Protein AF-A0A1E3GRS5-F1 (afdb_monomer_lite)

pLDDT: mean 89.33, std 9.9, range [29.06, 98.56]

Radius of gyration: 32.59 Å; chains: 1; bounding box: 56×90×82 Å

Structure (mmCIF, N/CA/C/O backbone):
data_AF-A0A1E3GRS5-F1
#
_entry.id   AF-A0A1E3GRS5-F1
#
loop_
_atom_site.group_PDB
_atom_site.id
_atom_site.type_symbol
_atom_site.label_atom_id
_atom_site.label_alt_id
_atom_site.label_comp_id
_atom_site.label_asym_id
_atom_site.label_entity_id
_atom_site.label_seq_id
_atom_site.pdbx_PDB_ins_code
_atom_site.Cartn_x
_atom_site.Cartn_y
_atom_site.Cartn_z
_atom_site.occupancy
_atom_site.B_iso_or_equiv
_atom_site.auth_seq_id
_atom_site.auth_comp_id
_atom_site.auth_asym_id
_atom_site.auth_atom_id
_atom_site.pdbx_PDB_model_num
ATOM 1 N N . MET A 1 1 ? 23.862 41.973 -35.850 1.00 55.25 1 MET A N 1
ATOM 2 C CA . MET A 1 1 ? 22.620 42.778 -35.900 1.00 55.25 1 MET A CA 1
ATOM 3 C C . MET A 1 1 ? 21.697 42.480 -34.718 1.00 55.25 1 MET A C 1
ATOM 5 O O . MET A 1 1 ? 21.235 43.434 -34.110 1.00 55.25 1 MET A O 1
ATOM 9 N N . GLU A 1 2 ? 21.495 41.216 -34.316 1.00 57.69 2 GLU A N 1
ATOM 10 C CA . GLU A 1 2 ? 20.660 40.866 -33.141 1.00 57.69 2 GLU A CA 1
ATOM 11 C C . GLU A 1 2 ? 21.128 41.503 -31.820 1.00 57.69 2 GLU A C 1
ATOM 13 O O . GLU A 1 2 ? 20.306 42.027 -31.073 1.00 57.69 2 GLU A O 1
ATOM 18 N N . LEU A 1 3 ? 22.444 41.566 -31.577 1.00 68.31 3 LEU A N 1
ATOM 19 C CA . LEU A 1 3 ? 23.020 42.138 -30.348 1.00 68.31 3 LEU A CA 1
ATOM 20 C C . LEU A 1 3 ? 22.717 43.640 -30.163 1.00 68.31 3 LEU A C 1
ATOM 22 O O . LEU A 1 3 ? 22.668 44.126 -29.038 1.00 68.31 3 LEU A O 1
ATOM 26 N N . VAL A 1 4 ? 22.499 44.371 -31.263 1.00 74.94 4 VAL A N 1
ATOM 27 C CA . VAL A 1 4 ? 22.163 45.803 -31.234 1.00 74.94 4 VAL A CA 1
ATOM 28 C C . VAL A 1 4 ? 20.652 46.008 -31.215 1.00 74.94 4 VAL A C 1
ATOM 30 O O . VAL A 1 4 ? 20.196 46.930 -30.566 1.00 74.94 4 VAL A O 1
ATOM 33 N N . ALA A 1 5 ? 19.851 45.156 -31.860 1.00 77.19 5 ALA A N 1
ATOM 34 C CA . ALA A 1 5 ? 18.395 45.320 -31.893 1.00 77.19 5 ALA A CA 1
ATOM 35 C C . ALA A 1 5 ? 17.715 44.977 -30.552 1.00 77.19 5 ALA A C 1
ATOM 37 O O . ALA A 1 5 ? 16.770 45.656 -30.145 1.00 77.19 5 ALA A O 1
ATOM 38 N N . LEU A 1 6 ? 18.214 43.956 -29.847 1.00 81.38 6 LEU A N 1
ATOM 39 C CA . LEU A 1 6 ? 17.643 43.457 -28.593 1.00 81.38 6 LEU A CA 1
ATOM 40 C C . LEU A 1 6 ? 17.475 44.534 -27.496 1.00 81.38 6 LEU A C 1
ATOM 42 O O . LEU A 1 6 ? 16.372 44.634 -26.949 1.00 81.38 6 LEU A O 1
ATOM 46 N N . PRO A 1 7 ? 18.478 45.382 -27.177 1.00 86.06 7 PRO A N 1
ATOM 47 C CA . PRO A 1 7 ? 18.310 46.415 -26.153 1.00 86.06 7 PRO A CA 1
ATOM 48 C C . PRO A 1 7 ? 17.273 47.486 -26.532 1.00 86.06 7 PRO A C 1
ATOM 50 O O . PRO A 1 7 ? 16.531 47.938 -25.663 1.00 86.06 7 PRO A O 1
ATOM 53 N N . PHE A 1 8 ? 17.151 47.855 -27.812 1.00 84.69 8 PHE A N 1
ATOM 54 C CA . PHE A 1 8 ? 16.175 48.863 -28.254 1.00 84.69 8 PHE A CA 1
ATOM 55 C C . PHE A 1 8 ? 14.740 48.337 -28.211 1.00 84.69 8 PHE A C 1
ATOM 57 O O . PHE A 1 8 ? 13.845 49.033 -27.737 1.00 84.69 8 PHE A O 1
ATOM 64 N N . VAL A 1 9 ? 14.516 47.093 -28.645 1.00 85.31 9 VAL A N 1
ATOM 65 C CA . VAL A 1 9 ? 13.196 46.449 -28.548 1.00 85.31 9 VAL A CA 1
ATOM 66 C C . VAL A 1 9 ? 12.786 46.282 -27.084 1.00 85.31 9 VAL A C 1
ATOM 68 O O . VAL A 1 9 ? 11.641 46.559 -26.729 1.00 85.31 9 VAL A O 1
ATOM 71 N N . THR A 1 10 ? 13.738 45.913 -26.222 1.00 86.50 10 THR A N 1
ATOM 72 C CA . THR A 1 10 ? 13.514 45.796 -24.774 1.00 86.50 10 THR A CA 1
ATOM 73 C C . THR A 1 10 ? 13.144 47.149 -24.160 1.00 86.50 10 THR A C 1
ATOM 75 O O . THR A 1 10 ? 12.181 47.232 -23.401 1.00 86.50 10 THR A O 1
ATOM 78 N N . ALA A 1 11 ? 13.837 48.231 -24.532 1.00 88.56 11 ALA A N 1
ATOM 79 C CA . ALA A 1 11 ? 13.521 49.581 -24.068 1.00 88.56 11 ALA A CA 1
ATOM 80 C C . ALA A 1 11 ? 12.118 50.042 -24.504 1.00 88.56 11 ALA A C 1
ATOM 82 O O . ALA A 1 11 ? 11.371 50.573 -23.685 1.00 88.56 11 ALA A O 1
ATOM 83 N N . ILE A 1 12 ? 11.728 49.802 -25.761 1.00 87.12 12 ILE A N 1
ATOM 84 C CA . ILE A 1 12 ? 10.390 50.136 -26.285 1.00 87.12 12 ILE A CA 1
ATOM 85 C C . ILE A 1 12 ? 9.295 49.360 -25.539 1.00 87.12 12 ILE A C 1
ATOM 87 O O . ILE A 1 12 ? 8.293 49.951 -25.133 1.00 87.12 12 ILE A O 1
ATOM 91 N N . ALA A 1 13 ? 9.506 48.063 -25.292 1.00 86.81 13 ALA A N 1
ATOM 92 C CA . ALA A 1 13 ? 8.560 47.231 -24.550 1.00 86.81 13 ALA A CA 1
ATOM 93 C C . ALA A 1 13 ? 8.395 47.699 -23.092 1.00 86.81 13 ALA A C 1
ATOM 95 O O . ALA A 1 13 ? 7.271 47.817 -22.601 1.00 86.81 13 ALA A O 1
ATOM 96 N N . LEU A 1 14 ? 9.501 48.028 -22.413 1.00 89.44 14 LEU A N 1
ATOM 97 C CA . LEU A 1 14 ? 9.478 48.550 -21.043 1.00 89.44 14 LEU A CA 1
ATOM 98 C C . LEU A 1 14 ? 8.816 49.932 -20.963 1.00 89.44 14 LEU A C 1
ATOM 100 O O . LEU A 1 14 ? 8.008 50.166 -20.066 1.00 89.44 14 LEU A O 1
ATOM 104 N N . MET A 1 15 ? 9.094 50.830 -21.914 1.00 86.50 15 MET A N 1
ATOM 105 C CA . MET A 1 15 ? 8.438 52.141 -21.990 1.00 86.50 15 MET A CA 1
ATOM 106 C C . MET A 1 15 ? 6.928 52.009 -22.218 1.00 86.50 15 MET A C 1
ATOM 108 O O . MET A 1 15 ? 6.155 52.710 -21.566 1.00 86.50 15 MET A O 1
ATOM 112 N N . GLY A 1 16 ? 6.494 51.081 -23.077 1.00 85.44 16 GLY A N 1
ATOM 113 C CA . GLY A 1 16 ? 5.074 50.774 -23.265 1.00 85.44 16 GLY A CA 1
ATOM 114 C C . GLY A 1 16 ? 4.411 50.232 -21.995 1.00 85.44 16 GLY A C 1
ATOM 115 O O . GLY A 1 16 ? 3.321 50.675 -21.631 1.00 85.44 16 GLY A O 1
ATOM 116 N N . MET A 1 17 ? 5.094 49.336 -21.276 1.00 86.75 17 MET A N 1
ATOM 117 C CA . MET A 1 17 ? 4.607 48.767 -20.016 1.00 86.75 17 MET A CA 1
ATOM 118 C C . MET A 1 17 ? 4.489 49.826 -18.908 1.00 86.75 17 MET A C 1
ATOM 120 O O . MET A 1 17 ? 3.458 49.897 -18.244 1.00 86.75 17 MET A O 1
ATOM 124 N N . ILE A 1 18 ? 5.491 50.692 -18.734 1.00 87.25 18 ILE A N 1
ATOM 125 C CA . ILE A 1 18 ? 5.462 51.772 -17.732 1.00 87.25 18 ILE A CA 1
ATOM 126 C C . ILE A 1 18 ? 4.377 52.803 -18.073 1.00 87.25 18 ILE A C 1
ATOM 128 O O . ILE A 1 18 ? 3.626 53.222 -17.192 1.00 87.25 18 ILE A O 1
ATOM 132 N N . ALA A 1 19 ? 4.238 53.172 -19.351 1.00 84.62 19 ALA A N 1
ATOM 133 C CA . ALA A 1 19 ? 3.202 54.099 -19.803 1.00 84.62 19 ALA A CA 1
ATOM 134 C C . ALA A 1 19 ? 1.777 53.562 -19.571 1.00 84.62 19 ALA A C 1
ATOM 136 O O . ALA A 1 19 ? 0.860 54.348 -19.355 1.00 84.62 19 ALA A O 1
ATOM 137 N N . SER A 1 20 ? 1.583 52.239 -19.561 1.00 80.44 20 SER A N 1
ATOM 138 C CA . SER A 1 20 ? 0.269 51.625 -19.318 1.00 80.44 20 SER A CA 1
ATOM 139 C C . SER A 1 20 ? -0.221 51.719 -17.864 1.00 80.44 20 SER A C 1
ATOM 141 O O . SER A 1 20 ? -1.406 51.520 -17.607 1.00 80.44 20 SER A O 1
ATOM 143 N N . GLN A 1 21 ? 0.655 52.062 -16.909 1.00 86.31 21 GLN A N 1
ATOM 144 C CA . GLN A 1 21 ? 0.306 52.135 -15.482 1.00 86.31 21 GLN A CA 1
ATOM 145 C C . GLN A 1 21 ? -0.429 53.425 -15.088 1.00 86.31 21 GLN A C 1
ATOM 147 O O . GLN A 1 21 ? -1.036 53.475 -14.019 1.00 86.31 21 GLN A O 1
ATOM 152 N N . LYS A 1 22 ? -0.377 54.476 -15.918 1.00 84.31 22 LYS A N 1
ATOM 153 C CA . LYS A 1 22 ? -1.045 55.759 -15.655 1.00 84.31 22 LYS A CA 1
ATOM 154 C C . LYS A 1 22 ? -1.990 56.121 -16.805 1.00 84.31 22 LYS A C 1
ATOM 156 O O . LYS A 1 22 ? -1.538 56.165 -17.950 1.00 84.31 22 LYS A O 1
ATOM 161 N N . PRO A 1 23 ? -3.264 56.467 -16.534 1.00 77.12 23 PRO A N 1
ATOM 162 C CA . PRO A 1 23 ? -4.238 56.780 -17.586 1.00 77.12 23 PRO A CA 1
ATOM 163 C C . PRO A 1 23 ? -3.844 58.006 -18.429 1.00 77.12 23 PRO A C 1
ATOM 165 O O . PRO A 1 23 ? -4.192 58.090 -19.603 1.00 77.12 23 PRO A O 1
ATOM 168 N N . GLU A 1 24 ? -3.040 58.913 -17.869 1.00 84.19 24 GLU A N 1
ATOM 169 C CA . GLU A 1 24 ? -2.487 60.095 -18.547 1.00 84.19 24 GLU A CA 1
ATOM 170 C C . GLU A 1 24 ? -1.545 59.755 -19.720 1.00 84.19 24 GLU A C 1
ATOM 172 O O . GLU A 1 24 ? -1.353 60.572 -20.620 1.00 84.19 24 GLU A O 1
ATOM 177 N N . HIS A 1 25 ? -0.965 58.548 -19.750 1.00 85.12 25 HIS A N 1
ATOM 178 C CA . HIS A 1 25 ? -0.003 58.113 -20.773 1.00 85.12 25 HIS A CA 1
ATOM 179 C C . HIS A 1 25 ? -0.548 57.011 -21.698 1.00 85.12 25 HIS A C 1
ATOM 181 O O . HIS A 1 25 ? 0.211 56.395 -22.451 1.00 85.12 25 HIS A O 1
ATOM 187 N N . ALA A 1 26 ? -1.870 56.803 -21.714 1.00 79.25 26 ALA A N 1
ATOM 188 C CA . ALA A 1 26 ? -2.529 55.757 -22.504 1.00 79.25 26 ALA A CA 1
ATOM 189 C C . ALA A 1 26 ? -2.193 55.804 -24.012 1.00 79.25 26 ALA A C 1
ATOM 191 O O . ALA A 1 26 ? -2.023 54.766 -24.657 1.00 79.25 26 ALA A O 1
ATOM 192 N N . HIS A 1 27 ? -2.025 57.005 -24.575 1.00 83.88 27 HIS A N 1
ATOM 193 C CA . HIS A 1 27 ? -1.640 57.188 -25.979 1.00 83.88 27 HIS A CA 1
ATOM 194 C C . HIS A 1 27 ? -0.221 56.673 -26.268 1.00 83.88 27 HIS A C 1
ATOM 196 O O . HIS A 1 27 ? 0.013 56.055 -27.306 1.00 83.88 27 HIS A O 1
ATOM 202 N N . VAL A 1 28 ? 0.718 56.870 -25.335 1.00 84.56 28 VAL A N 1
ATOM 203 C CA . VAL A 1 28 ? 2.103 56.388 -25.460 1.00 84.56 28 VAL A CA 1
ATOM 204 C C . VAL A 1 28 ? 2.148 54.868 -25.335 1.00 84.56 28 VAL A C 1
ATOM 206 O O . VAL A 1 28 ? 2.823 54.216 -26.128 1.00 84.56 28 VAL A O 1
ATOM 209 N N . ALA A 1 29 ? 1.381 54.290 -24.407 1.00 84.38 29 ALA A N 1
ATOM 210 C CA . ALA A 1 29 ? 1.270 52.838 -24.262 1.00 84.38 29 ALA A CA 1
ATOM 211 C C . ALA A 1 29 ? 0.741 52.175 -25.546 1.00 84.38 29 ALA A C 1
ATOM 213 O O . ALA A 1 29 ? 1.306 51.188 -26.016 1.00 84.38 29 ALA A O 1
ATOM 214 N N . THR A 1 30 ? -0.288 52.766 -26.159 1.00 85.75 30 THR A N 1
ATOM 215 C CA . THR A 1 30 ? -0.867 52.277 -27.421 1.00 85.75 30 THR A CA 1
ATOM 216 C C . THR A 1 30 ? 0.129 52.385 -28.579 1.00 85.75 30 THR A C 1
ATOM 218 O O . THR A 1 30 ? 0.287 51.436 -29.347 1.00 85.75 30 THR A O 1
ATOM 221 N N . LEU A 1 31 ? 0.852 53.507 -28.683 1.00 89.94 31 LEU A N 1
ATOM 222 C CA . LEU A 1 31 ? 1.877 53.710 -29.710 1.00 89.94 31 LEU A CA 1
ATOM 223 C C . LEU A 1 31 ? 3.031 52.709 -29.570 1.00 89.94 31 LEU A C 1
ATOM 225 O O . LEU A 1 31 ? 3.411 52.071 -30.550 1.00 89.94 31 LEU A O 1
ATOM 229 N N . MET A 1 32 ? 3.575 52.548 -28.360 1.00 87.94 32 MET A N 1
ATOM 230 C CA . MET A 1 32 ? 4.670 51.609 -28.101 1.00 87.94 32 MET A CA 1
ATOM 231 C C . MET A 1 32 ? 4.229 50.163 -28.341 1.00 87.94 32 MET A C 1
ATOM 233 O O . MET A 1 32 ? 4.963 49.409 -28.972 1.00 87.94 32 MET A O 1
ATOM 237 N N . GLY A 1 33 ? 3.008 49.795 -27.936 1.00 86.19 33 GLY A N 1
ATOM 238 C CA . GLY A 1 33 ? 2.423 48.488 -28.241 1.00 86.19 33 GLY A CA 1
ATOM 239 C C . GLY A 1 33 ? 2.290 48.239 -29.746 1.00 86.19 33 GLY A C 1
ATOM 240 O O . GLY A 1 33 ? 2.661 47.168 -30.225 1.00 86.19 33 GLY A O 1
ATOM 241 N N . GLY A 1 34 ? 1.847 49.243 -30.509 1.00 89.06 34 GLY A N 1
ATOM 242 C CA . GLY A 1 34 ? 1.782 49.179 -31.971 1.00 89.06 34 GLY A CA 1
ATOM 243 C C . GLY A 1 34 ? 3.156 49.010 -32.625 1.00 89.06 34 GLY A C 1
ATOM 244 O O . GLY A 1 34 ? 3.311 48.185 -33.524 1.00 89.06 34 GLY A O 1
ATOM 245 N N . ILE A 1 35 ? 4.174 49.730 -32.141 1.00 89.50 35 ILE A N 1
ATOM 246 C CA . ILE A 1 35 ? 5.557 49.603 -32.625 1.00 89.50 35 ILE A CA 1
ATOM 247 C C . ILE A 1 35 ? 6.123 48.219 -32.292 1.00 89.50 35 ILE A C 1
ATOM 249 O O . ILE A 1 35 ? 6.684 47.567 -33.170 1.00 89.50 35 ILE A O 1
ATOM 253 N N . SER A 1 36 ? 5.946 47.725 -31.064 1.00 86.44 36 SER A N 1
ATOM 254 C CA . SER A 1 36 ? 6.376 46.376 -30.675 1.00 86.44 36 SER A CA 1
ATOM 255 C C . SER A 1 36 ? 5.688 45.294 -31.510 1.00 86.44 36 SER A C 1
ATOM 257 O O . SER A 1 36 ? 6.353 44.361 -31.957 1.00 86.44 36 SER A O 1
ATOM 259 N N . ALA A 1 37 ? 4.387 45.437 -31.779 1.00 88.88 37 ALA A N 1
ATOM 260 C CA . ALA A 1 37 ? 3.646 44.525 -32.644 1.00 88.88 37 ALA A CA 1
ATOM 261 C C . ALA A 1 37 ? 4.162 44.563 -34.091 1.00 88.88 37 ALA A C 1
ATOM 263 O O . ALA A 1 37 ? 4.372 43.511 -34.690 1.00 88.88 37 ALA A O 1
ATOM 264 N N . LEU A 1 38 ? 4.436 45.752 -34.639 1.00 92.44 38 LEU A N 1
ATOM 265 C CA . LEU A 1 38 ? 5.006 45.916 -35.979 1.00 92.44 38 LEU A CA 1
ATOM 266 C C . LEU A 1 38 ? 6.407 45.299 -36.085 1.00 92.44 38 LEU A C 1
ATOM 268 O O . LEU A 1 38 ? 6.724 44.632 -37.070 1.00 92.44 38 LEU A O 1
ATOM 272 N N . ILE A 1 39 ? 7.240 45.475 -35.058 1.00 89.25 39 ILE A N 1
ATOM 273 C CA . ILE A 1 39 ? 8.561 44.845 -34.986 1.00 89.25 39 ILE A CA 1
ATOM 274 C C . ILE A 1 39 ? 8.403 43.320 -34.936 1.00 89.25 39 ILE A C 1
ATOM 276 O O . ILE A 1 39 ? 9.012 42.626 -35.744 1.00 89.25 39 ILE A O 1
ATOM 280 N N . GLY A 1 40 ? 7.538 42.787 -34.070 1.00 86.25 40 GLY A N 1
ATOM 281 C CA . GLY A 1 40 ? 7.281 41.346 -33.987 1.00 86.25 40 GLY A CA 1
ATOM 282 C C . GLY A 1 40 ? 6.781 40.752 -35.308 1.00 86.25 40 GLY A C 1
ATOM 283 O O . GLY A 1 40 ? 7.321 39.756 -35.788 1.00 86.25 40 GLY A O 1
ATOM 284 N N . LEU A 1 41 ? 5.804 41.403 -35.945 1.00 92.31 41 LEU A N 1
ATOM 285 C CA . LEU A 1 41 ? 5.263 40.984 -37.239 1.00 92.31 41 LEU A CA 1
ATOM 286 C C . LEU A 1 41 ? 6.296 41.078 -38.361 1.00 92.31 41 LEU A C 1
ATOM 288 O O . LEU A 1 41 ? 6.331 40.198 -39.218 1.00 92.31 41 LEU A O 1
ATOM 292 N N . SER A 1 42 ? 7.158 42.098 -38.356 1.00 89.50 42 SER A N 1
ATOM 293 C CA . SER A 1 42 ? 8.215 42.216 -39.364 1.00 89.50 42 SER A CA 1
ATOM 294 C C . SER A 1 42 ? 9.273 41.120 -39.209 1.00 89.50 42 SER A C 1
ATOM 296 O O . SER A 1 42 ? 9.678 40.546 -40.217 1.00 89.50 42 SER A O 1
ATOM 298 N N . TYR A 1 43 ? 9.641 40.734 -37.981 1.00 88.31 43 TYR A N 1
ATOM 299 C CA . TYR A 1 43 ? 10.511 39.576 -37.740 1.00 88.31 43 TYR A CA 1
ATOM 300 C C . TYR A 1 43 ? 9.876 38.257 -38.189 1.00 88.31 43 TYR A C 1
ATOM 302 O O . TYR A 1 43 ? 10.533 37.474 -38.876 1.00 88.31 43 TYR A O 1
ATOM 310 N N . ILE A 1 44 ? 8.605 38.012 -37.849 1.00 88.50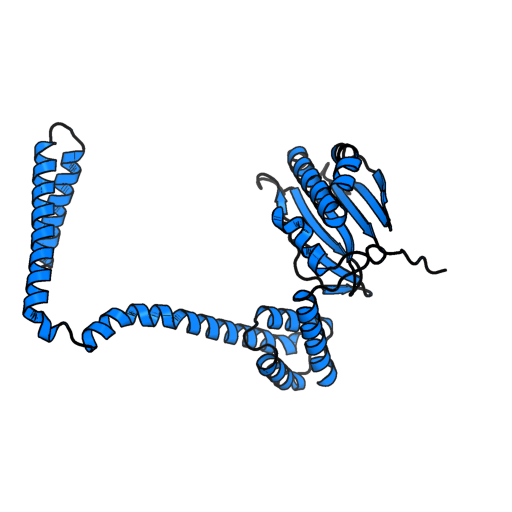 44 ILE A N 1
ATOM 311 C CA . ILE A 1 44 ? 7.888 36.799 -38.276 1.00 88.50 44 ILE A CA 1
ATOM 312 C C . ILE A 1 44 ? 7.779 36.760 -39.804 1.00 88.50 44 ILE A C 1
ATOM 314 O O . ILE A 1 44 ? 8.123 35.754 -40.419 1.00 88.50 44 ILE A O 1
ATOM 318 N N . GLY A 1 45 ? 7.359 37.864 -40.425 1.00 90.44 45 GLY A N 1
ATOM 319 C CA . GLY A 1 45 ? 7.232 37.977 -41.876 1.00 90.44 45 GLY A CA 1
ATOM 320 C C . GLY A 1 45 ? 8.566 37.783 -42.595 1.00 90.44 45 GLY A C 1
ATOM 321 O O . GLY A 1 45 ? 8.635 37.023 -43.557 1.00 90.44 45 GLY A O 1
ATOM 322 N N . PHE A 1 46 ? 9.642 38.396 -42.096 1.00 89.00 46 PHE A N 1
ATOM 323 C CA . PHE A 1 46 ? 10.990 38.212 -42.632 1.00 89.00 46 PHE A CA 1
ATOM 324 C C . PHE A 1 46 ? 11.475 36.765 -42.485 1.00 89.00 46 PHE A C 1
ATOM 326 O O . PHE A 1 46 ? 12.030 36.205 -43.429 1.00 89.00 46 PHE A O 1
ATOM 333 N N . SER A 1 47 ? 11.232 36.140 -41.329 1.00 85.00 47 SER A N 1
ATOM 334 C CA . SER A 1 47 ? 11.575 34.738 -41.074 1.00 85.00 47 SER A CA 1
ATOM 335 C C . SER A 1 47 ? 10.844 33.792 -42.030 1.00 85.00 47 SER A C 1
ATOM 337 O O . SER A 1 47 ? 11.476 32.955 -42.675 1.00 85.00 47 SER A O 1
ATOM 339 N N . LEU A 1 48 ? 9.530 33.970 -42.207 1.00 87.38 48 LEU A N 1
ATOM 340 C CA . LEU A 1 48 ? 8.726 33.190 -43.152 1.00 87.38 48 LEU A CA 1
ATOM 341 C C . LEU A 1 48 ? 9.170 33.409 -44.600 1.00 87.38 48 LEU A C 1
ATOM 343 O O . LEU A 1 48 ? 9.320 32.447 -45.349 1.00 87.38 48 LEU A O 1
ATOM 347 N N . TRP A 1 49 ? 9.431 34.659 -44.989 1.00 88.94 49 TRP A N 1
ATOM 348 C CA . TRP A 1 49 ? 9.906 34.994 -46.331 1.00 88.94 49 TRP A CA 1
ATOM 349 C C . TRP A 1 49 ? 11.255 34.341 -46.637 1.00 88.94 49 TRP A C 1
ATOM 351 O O . TRP A 1 49 ? 11.423 33.724 -47.689 1.00 88.94 49 TRP A O 1
ATOM 361 N N . LYS A 1 50 ? 12.196 34.406 -45.690 1.00 84.81 50 LYS A N 1
ATOM 362 C CA . LYS A 1 50 ? 13.502 33.752 -45.800 1.00 84.81 50 LYS A CA 1
ATOM 363 C C . LYS A 1 50 ? 13.370 32.225 -45.837 1.00 84.81 50 LYS A C 1
ATOM 365 O O . LYS A 1 50 ? 14.035 31.581 -46.641 1.00 84.81 50 LYS A O 1
ATOM 370 N N . THR A 1 51 ? 12.478 31.657 -45.024 1.00 82.12 51 THR A N 1
ATOM 371 C CA . THR A 1 51 ? 12.183 30.212 -45.002 1.00 82.12 51 THR A CA 1
ATOM 372 C C . THR A 1 51 ? 11.614 29.736 -46.339 1.00 82.12 51 THR A C 1
ATOM 374 O O . THR A 1 51 ? 12.008 28.689 -46.836 1.00 82.12 51 THR A O 1
ATOM 377 N N . TYR A 1 52 ? 10.733 30.523 -46.962 1.00 84.06 52 TYR A N 1
ATOM 378 C CA . TYR A 1 52 ? 10.181 30.223 -48.283 1.00 84.06 52 TYR A CA 1
ATOM 379 C C . TYR A 1 52 ? 11.241 30.295 -49.392 1.00 84.06 52 TYR A C 1
ATOM 381 O O . TYR A 1 52 ? 11.308 29.406 -50.238 1.00 84.06 52 TYR A O 1
ATOM 389 N N . GLN A 1 53 ? 12.105 31.317 -49.383 1.00 84.81 53 GLN A N 1
ATOM 390 C CA . GLN A 1 53 ? 13.178 31.439 -50.379 1.00 84.81 53 GLN A CA 1
ATOM 391 C C . GLN A 1 53 ? 14.195 30.303 -50.296 1.00 84.81 53 GLN A C 1
ATOM 393 O O . GLN A 1 53 ? 14.607 29.774 -51.324 1.00 84.81 53 GLN A O 1
ATOM 398 N N . LEU A 1 54 ? 14.573 29.906 -49.080 1.00 81.81 54 LEU A N 1
ATOM 399 C CA . LEU A 1 54 ? 15.507 28.811 -48.851 1.00 81.81 54 LEU A CA 1
ATOM 400 C C . LEU A 1 54 ? 14.782 27.472 -48.658 1.00 81.81 54 LEU A C 1
ATOM 402 O O . LEU A 1 54 ? 15.363 26.550 -48.099 1.00 81.81 54 LEU A O 1
ATOM 406 N N . TRP A 1 55 ? 13.526 27.318 -49.096 1.00 76.12 55 TRP A N 1
ATOM 407 C CA . TRP A 1 55 ? 12.746 26.098 -48.839 1.00 76.12 55 TRP A CA 1
ATOM 408 C C . TRP A 1 55 ? 13.446 24.833 -49.354 1.00 76.12 55 TRP A C 1
ATOM 410 O O . TRP A 1 55 ? 13.490 23.821 -48.664 1.00 76.12 55 TRP A O 1
ATOM 420 N N . SER A 1 56 ? 14.069 24.909 -50.533 1.00 72.19 56 SER A N 1
ATOM 421 C CA . SER A 1 56 ? 14.830 23.790 -51.111 1.00 72.19 56 SER A CA 1
ATOM 422 C C . SER A 1 56 ? 16.106 23.429 -50.330 1.00 72.19 56 SER A C 1
ATOM 424 O O . SER A 1 56 ? 16.522 22.274 -50.353 1.00 72.19 56 SER A O 1
ATOM 426 N N . GLU A 1 57 ? 16.689 24.381 -49.595 1.00 74.44 57 GLU A N 1
ATOM 427 C CA . GLU A 1 57 ? 17.880 24.192 -48.750 1.00 74.44 57 GLU A CA 1
ATOM 428 C C . GLU A 1 57 ? 17.516 23.868 -47.288 1.00 74.44 57 GLU A C 1
ATOM 430 O O . GLU A 1 57 ? 18.285 23.234 -46.567 1.00 74.44 57 GLU A O 1
ATOM 435 N N . THR A 1 58 ? 16.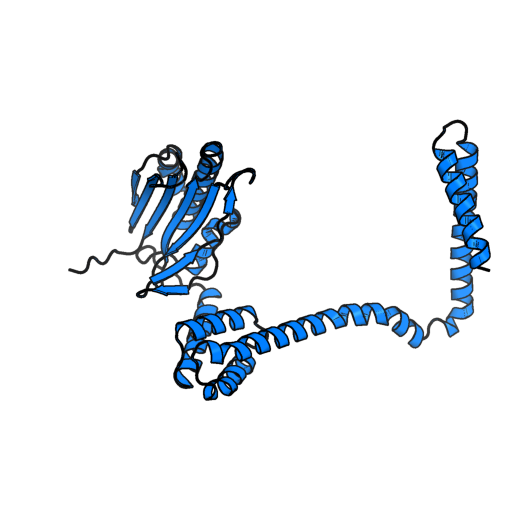328 24.281 -46.837 1.00 71.50 58 THR A N 1
ATOM 436 C CA . THR A 1 58 ? 15.848 24.122 -45.456 1.00 71.50 58 THR A CA 1
ATOM 437 C C . THR A 1 58 ? 14.993 22.873 -45.261 1.00 71.50 58 THR A C 1
ATOM 439 O O . THR A 1 58 ? 15.090 22.252 -44.204 1.00 71.50 58 THR A O 1
ATOM 442 N N . ALA A 1 59 ? 14.229 22.433 -46.265 1.00 76.25 59 ALA A N 1
ATOM 443 C CA . ALA A 1 59 ? 13.411 21.219 -46.219 1.00 76.25 59 ALA A CA 1
ATOM 444 C C . ALA A 1 59 ? 14.231 19.946 -46.513 1.00 76.25 59 ALA A C 1
ATOM 446 O O . ALA A 1 59 ? 13.853 19.109 -47.334 1.00 76.25 59 ALA A O 1
ATOM 447 N N . THR A 1 60 ? 15.379 19.799 -45.848 1.00 85.56 60 THR A N 1
ATOM 448 C CA . THR A 1 60 ? 16.211 18.593 -45.927 1.00 85.56 60 THR A CA 1
ATOM 449 C C . THR A 1 60 ? 15.866 17.621 -44.801 1.00 85.56 60 THR A C 1
ATOM 451 O O . THR A 1 60 ? 15.440 18.016 -43.713 1.00 85.56 60 THR A O 1
ATOM 454 N N . LEU A 1 61 ? 16.094 16.325 -45.035 1.00 83.62 61 LEU A N 1
ATOM 455 C CA . LEU A 1 61 ? 15.941 15.304 -43.992 1.00 83.62 61 LEU A CA 1
ATOM 456 C C . LEU A 1 61 ? 16.875 15.566 -42.798 1.00 83.62 61 LEU A C 1
ATOM 458 O O . LEU A 1 61 ? 16.502 15.286 -41.664 1.00 83.62 61 LEU A O 1
ATOM 462 N N . ALA A 1 62 ? 18.058 16.140 -43.044 1.00 86.19 62 ALA A N 1
ATOM 463 C CA . ALA A 1 62 ? 19.011 16.506 -42.000 1.00 86.19 62 ALA A CA 1
ATOM 464 C C . ALA A 1 62 ? 18.409 17.523 -41.019 1.00 86.19 62 ALA A C 1
ATOM 466 O O . ALA A 1 62 ? 18.362 17.249 -39.824 1.00 86.19 62 ALA A O 1
ATOM 467 N N . ASN A 1 63 ? 17.836 18.621 -41.521 1.00 85.56 63 ASN A N 1
ATOM 468 C CA . ASN A 1 63 ? 17.206 19.642 -40.677 1.00 85.56 63 ASN A CA 1
ATOM 469 C C . ASN A 1 63 ? 15.971 19.101 -39.936 1.00 85.56 63 ASN A C 1
ATOM 471 O O . ASN A 1 63 ? 15.715 19.466 -38.789 1.00 85.56 63 ASN A O 1
ATOM 475 N N . ALA A 1 64 ? 15.211 18.197 -40.566 1.00 86.75 64 ALA A N 1
ATOM 476 C CA . ALA A 1 64 ? 14.089 17.526 -39.914 1.00 86.75 64 ALA A CA 1
ATOM 477 C C . ALA A 1 64 ? 14.553 16.625 -38.754 1.00 86.75 64 ALA A C 1
ATOM 479 O O . ALA A 1 64 ? 13.935 16.628 -37.689 1.00 86.75 64 ALA A O 1
ATOM 480 N N . ILE A 1 65 ? 15.657 15.888 -38.934 1.00 89.88 65 ILE A N 1
ATOM 481 C CA . ILE A 1 65 ? 16.269 15.082 -37.871 1.00 89.88 65 ILE A CA 1
ATOM 482 C C . ILE A 1 65 ? 16.843 15.986 -36.780 1.00 89.88 65 ILE A C 1
ATOM 484 O O . ILE A 1 65 ? 16.626 15.688 -35.613 1.00 89.88 65 ILE A O 1
ATOM 488 N N . GLU A 1 66 ? 17.509 17.095 -37.105 1.00 90.69 66 GLU A N 1
ATOM 489 C CA . GLU A 1 66 ? 18.022 18.053 -36.113 1.00 90.69 66 GLU A CA 1
ATOM 490 C C . GLU A 1 66 ? 16.899 18.629 -35.242 1.00 90.69 66 GLU A C 1
ATOM 492 O O . GLU A 1 66 ? 17.020 18.650 -34.017 1.00 90.69 66 GLU A O 1
ATOM 497 N N . LEU A 1 67 ? 15.768 19.001 -35.850 1.00 90.38 67 LEU A N 1
ATOM 498 C CA . LEU A 1 67 ? 14.585 19.472 -35.126 1.00 90.38 67 LEU A CA 1
ATOM 499 C C . LEU A 1 67 ? 13.959 18.369 -34.258 1.00 90.38 67 LEU A C 1
ATOM 501 O O . LEU A 1 67 ? 13.525 18.625 -33.134 1.00 90.38 67 LEU A O 1
ATOM 505 N N . ALA A 1 68 ? 13.912 17.136 -34.768 1.00 92.56 68 ALA A N 1
ATOM 506 C CA . ALA A 1 68 ? 13.368 15.991 -34.045 1.00 92.56 68 ALA A CA 1
ATOM 507 C C . ALA A 1 68 ? 14.331 15.438 -32.984 1.00 92.56 68 ALA A C 1
ATOM 509 O O . ALA A 1 68 ? 13.880 14.771 -32.058 1.00 92.56 68 ALA A O 1
ATOM 510 N N . THR A 1 69 ? 15.635 15.709 -33.075 1.00 92.31 69 THR A N 1
ATOM 511 C CA . THR A 1 69 ? 16.669 15.115 -32.213 1.00 92.31 69 THR A CA 1
ATOM 512 C C . THR A 1 69 ? 16.396 15.360 -30.728 1.00 92.31 69 THR A C 1
ATOM 514 O O . THR A 1 69 ? 16.356 14.378 -29.989 1.00 92.31 69 THR A O 1
ATOM 517 N N . PRO A 1 70 ? 16.113 16.589 -30.248 1.00 93.38 70 PRO A N 1
ATOM 518 C CA . PRO A 1 70 ? 15.776 16.810 -28.841 1.00 93.38 70 PRO A CA 1
ATOM 519 C C . PRO A 1 70 ? 14.531 16.037 -28.386 1.00 93.38 70 PRO A C 1
ATOM 521 O O . PRO A 1 70 ? 14.485 15.545 -27.259 1.00 93.38 70 PRO A O 1
ATOM 524 N N . ILE A 1 71 ? 13.533 15.890 -29.263 1.00 94.19 71 ILE A N 1
ATOM 525 C CA . ILE A 1 71 ? 12.294 15.153 -28.980 1.00 94.19 71 ILE A CA 1
ATOM 526 C C . ILE A 1 71 ? 12.587 13.653 -28.898 1.00 94.19 71 ILE A C 1
ATOM 528 O O . ILE A 1 71 ? 12.207 13.005 -27.928 1.00 94.19 71 ILE A O 1
ATOM 532 N N . LEU A 1 72 ? 13.306 13.107 -29.880 1.00 93.25 72 LEU A N 1
ATOM 533 C CA . LEU A 1 72 ? 13.708 11.702 -29.927 1.00 93.25 72 LEU A CA 1
ATOM 534 C C . LEU A 1 72 ? 14.618 11.333 -28.756 1.00 93.25 72 LEU A C 1
ATOM 536 O O . LEU A 1 72 ? 14.441 10.270 -28.170 1.00 93.25 72 LEU A O 1
ATOM 540 N N . LEU A 1 73 ? 15.546 12.213 -28.377 1.00 92.81 73 LEU A N 1
ATOM 541 C CA . LEU A 1 73 ? 16.388 12.033 -27.197 1.00 92.81 73 LEU A CA 1
ATOM 542 C C . LEU A 1 73 ? 15.553 12.058 -25.919 1.00 92.81 73 LEU A C 1
ATOM 544 O O . LEU A 1 73 ? 15.733 11.190 -25.074 1.00 92.81 73 LEU A O 1
ATOM 548 N N . SER A 1 74 ? 14.605 12.989 -25.793 1.00 94.50 74 SER A N 1
ATOM 549 C CA . SER A 1 74 ? 13.713 13.056 -24.628 1.00 94.50 74 SER A CA 1
ATOM 550 C C . SER A 1 74 ? 12.840 11.802 -24.510 1.00 94.50 74 SER A C 1
ATOM 552 O O . SER A 1 74 ? 12.738 11.209 -23.437 1.00 94.50 74 SER A O 1
ATOM 554 N N . LEU A 1 75 ? 12.255 11.348 -25.621 1.00 94.94 75 LEU A N 1
ATOM 555 C CA . LEU A 1 75 ? 11.452 10.126 -25.670 1.00 94.94 75 LEU A CA 1
ATOM 556 C C . LEU A 1 75 ? 12.301 8.872 -25.437 1.00 94.94 75 LEU A C 1
ATOM 558 O O . LEU A 1 75 ? 11.866 7.977 -24.720 1.00 94.94 75 LEU A O 1
ATOM 562 N N . GLY A 1 76 ? 13.513 8.812 -25.993 1.00 94.75 76 GLY A N 1
ATOM 563 C CA . GLY A 1 76 ? 14.472 7.720 -25.805 1.00 94.75 76 GLY A CA 1
ATOM 564 C C . GLY A 1 76 ? 15.104 7.692 -24.412 1.00 94.75 76 GLY A C 1
ATOM 565 O O . GLY A 1 76 ? 15.547 6.639 -23.951 1.00 94.75 76 GLY A O 1
ATOM 566 N N . PHE A 1 77 ? 15.087 8.815 -23.695 1.00 95.25 77 PHE A N 1
ATOM 567 C CA . PHE A 1 77 ? 15.571 8.885 -22.323 1.00 95.25 77 PHE A CA 1
ATOM 568 C C . PHE A 1 77 ? 14.663 8.122 -21.352 1.00 95.25 77 PHE A C 1
ATOM 570 O O . PHE A 1 77 ? 15.157 7.511 -20.411 1.00 95.25 77 PHE A O 1
ATOM 577 N N . ILE A 1 78 ? 13.351 8.069 -21.599 1.00 93.31 78 ILE A N 1
ATOM 578 C CA . ILE A 1 78 ? 12.396 7.337 -20.750 1.00 93.31 78 ILE A CA 1
ATOM 579 C C . ILE A 1 78 ? 12.693 5.822 -20.690 1.00 93.31 78 ILE A C 1
ATOM 581 O O . ILE A 1 78 ? 12.872 5.306 -19.583 1.00 93.31 78 ILE A O 1
ATOM 585 N N . PRO A 1 79 ? 12.792 5.075 -21.813 1.00 93.06 79 PRO A N 1
ATOM 586 C CA . PRO A 1 79 ? 13.135 3.656 -21.763 1.00 93.06 79 PRO A CA 1
ATOM 587 C C . PRO A 1 79 ? 14.549 3.425 -21.217 1.00 93.06 79 PRO A C 1
ATOM 589 O O . PRO A 1 79 ? 14.768 2.437 -20.516 1.00 93.06 79 PRO A O 1
ATOM 592 N N . PHE A 1 80 ? 15.489 4.346 -21.460 1.00 94.50 80 PHE A N 1
ATOM 593 C CA . PHE A 1 80 ? 16.815 4.300 -20.843 1.00 94.50 80 PHE A CA 1
ATOM 594 C C . PHE A 1 80 ? 16.741 4.398 -19.311 1.00 94.50 80 PHE A C 1
ATOM 596 O O . PHE A 1 80 ? 17.306 3.552 -18.618 1.00 94.50 80 PHE A O 1
ATOM 603 N N . LEU A 1 81 ? 16.004 5.374 -18.769 1.00 94.19 81 LEU A N 1
ATOM 604 C CA . LEU A 1 81 ? 15.803 5.530 -17.327 1.00 94.19 81 LEU A CA 1
ATOM 605 C C . LEU A 1 81 ? 15.141 4.298 -16.709 1.00 94.19 81 LEU A C 1
ATOM 607 O O . LEU A 1 81 ? 15.515 3.873 -15.615 1.00 94.19 81 LEU A O 1
ATOM 611 N N . TYR A 1 82 ? 14.176 3.704 -17.409 1.00 92.88 82 TYR A N 1
ATOM 612 C CA . TYR A 1 82 ? 13.525 2.486 -16.948 1.00 92.88 82 TYR A CA 1
ATOM 613 C C . TYR A 1 82 ? 14.495 1.295 -16.908 1.00 92.88 82 TYR A C 1
ATOM 615 O O . TYR A 1 82 ? 14.572 0.595 -15.896 1.00 92.88 82 TYR A O 1
ATOM 623 N N . ALA A 1 83 ? 15.296 1.099 -17.961 1.00 92.31 83 ALA A N 1
ATOM 624 C CA . ALA A 1 83 ? 16.330 0.065 -17.996 1.00 92.31 83 ALA A CA 1
ATOM 625 C C . ALA A 1 83 ? 17.391 0.277 -16.902 1.00 92.31 83 ALA A C 1
ATOM 627 O O . ALA A 1 83 ? 17.796 -0.678 -16.237 1.00 92.31 83 ALA A O 1
ATOM 628 N N . TRP A 1 84 ? 17.790 1.529 -16.663 1.00 93.62 84 TRP A N 1
ATOM 629 C CA . TRP A 1 84 ? 18.693 1.894 -15.574 1.00 93.62 84 TRP A CA 1
ATOM 630 C C . TRP A 1 84 ? 18.101 1.555 -14.202 1.00 93.62 84 TRP A C 1
ATOM 632 O O . TRP A 1 84 ? 18.761 0.914 -13.385 1.00 93.62 84 TRP A O 1
ATOM 642 N N . ARG A 1 85 ? 16.834 1.909 -13.957 1.00 93.88 85 ARG A N 1
ATOM 643 C CA . ARG A 1 85 ? 16.124 1.553 -12.719 1.00 93.88 85 ARG A CA 1
ATOM 644 C C . ARG A 1 85 ? 16.097 0.038 -12.511 1.00 93.88 85 ARG A C 1
ATOM 646 O O . ARG A 1 85 ? 16.363 -0.420 -11.401 1.00 93.88 85 ARG A O 1
ATOM 653 N N . ALA A 1 86 ? 15.808 -0.735 -13.558 1.00 92.75 86 ALA A N 1
ATOM 654 C CA . ALA A 1 86 ? 15.833 -2.192 -13.485 1.00 92.75 86 ALA A CA 1
ATOM 655 C C . ALA A 1 86 ? 17.238 -2.716 -13.152 1.00 92.75 86 ALA A C 1
ATOM 657 O O . ALA A 1 86 ? 17.391 -3.524 -12.240 1.00 92.75 86 ALA A O 1
ATOM 658 N N . TYR A 1 87 ? 18.275 -2.207 -13.819 1.00 93.38 87 TYR A N 1
ATOM 659 C CA . TYR A 1 87 ? 19.662 -2.560 -13.520 1.00 93.38 87 TYR A CA 1
ATOM 660 C C . TYR A 1 87 ? 20.023 -2.312 -12.046 1.00 93.38 87 TYR A C 1
ATOM 662 O O . TYR A 1 87 ? 20.550 -3.210 -11.384 1.00 93.38 87 TYR A O 1
ATOM 670 N N . VAL A 1 88 ? 19.689 -1.131 -11.514 1.00 92.94 88 VAL A N 1
ATOM 671 C CA . VAL A 1 88 ? 19.953 -0.767 -10.114 1.00 92.94 88 VAL A CA 1
ATOM 672 C C . VAL A 1 88 ? 19.207 -1.689 -9.149 1.00 92.94 88 VAL A C 1
ATOM 674 O O . VAL A 1 88 ? 19.825 -2.202 -8.221 1.00 92.94 88 VAL A O 1
ATOM 677 N N . ALA A 1 89 ? 17.919 -1.962 -9.385 1.00 91.62 89 ALA A N 1
ATOM 678 C CA . ALA A 1 89 ? 17.118 -2.837 -8.524 1.00 91.62 89 ALA A CA 1
ATOM 679 C C . ALA A 1 89 ? 17.684 -4.266 -8.450 1.00 91.62 89 ALA A C 1
ATOM 681 O O . ALA A 1 89 ? 17.796 -4.846 -7.370 1.00 91.62 89 ALA A O 1
ATOM 682 N N . TYR A 1 90 ? 18.110 -4.819 -9.590 1.00 93.00 90 TYR A N 1
ATOM 683 C CA . TYR A 1 90 ? 18.786 -6.116 -9.625 1.00 93.00 90 TYR A CA 1
ATOM 684 C C . TYR A 1 90 ? 20.130 -6.072 -8.889 1.00 93.00 90 TYR A C 1
ATOM 686 O O . TYR A 1 90 ? 20.444 -6.980 -8.120 1.00 93.00 90 TYR A O 1
ATOM 694 N N . SER A 1 91 ? 20.931 -5.028 -9.111 1.00 90.38 91 SER A N 1
ATOM 695 C CA . SER A 1 91 ? 22.229 -4.891 -8.451 1.00 90.38 91 SER A CA 1
ATOM 696 C C . SER A 1 91 ? 22.089 -4.803 -6.928 1.00 90.38 91 SER A C 1
ATOM 698 O O . SER A 1 91 ? 22.808 -5.506 -6.223 1.00 90.38 91 SER A O 1
ATOM 700 N N . ASP A 1 92 ? 21.155 -3.995 -6.423 1.00 88.62 92 ASP A N 1
ATOM 701 C CA . ASP A 1 92 ? 20.905 -3.826 -4.985 1.00 88.62 92 ASP A CA 1
ATOM 702 C C . ASP A 1 92 ? 20.443 -5.134 -4.321 1.00 88.62 92 ASP A C 1
ATOM 704 O O . ASP A 1 92 ? 21.010 -5.583 -3.318 1.00 88.62 92 ASP A O 1
ATOM 708 N N . MET A 1 93 ? 19.463 -5.815 -4.923 1.00 87.25 93 MET A N 1
ATOM 709 C CA . MET A 1 93 ? 18.957 -7.089 -4.410 1.00 87.25 93 MET A CA 1
ATOM 710 C C . MET A 1 93 ? 20.074 -8.135 -4.289 1.00 87.25 93 MET A C 1
ATOM 712 O O . MET A 1 93 ? 20.268 -8.724 -3.226 1.00 87.25 93 MET A O 1
ATOM 716 N N . PHE A 1 94 ? 20.831 -8.382 -5.362 1.00 87.75 94 PHE A N 1
ATOM 717 C CA . PHE A 1 94 ? 21.829 -9.458 -5.365 1.00 87.75 94 PHE A CA 1
ATOM 718 C C . PHE A 1 94 ? 23.129 -9.095 -4.638 1.00 87.75 94 PHE A C 1
ATOM 720 O O . PHE A 1 94 ? 23.839 -10.003 -4.206 1.00 87.75 94 PHE A O 1
ATOM 727 N N . ALA A 1 95 ? 23.418 -7.805 -4.437 1.00 85.12 95 ALA A N 1
ATOM 728 C CA . ALA A 1 95 ? 24.490 -7.367 -3.545 1.00 85.12 95 ALA A CA 1
ATOM 729 C C . ALA A 1 95 ? 24.144 -7.603 -2.065 1.00 85.12 95 ALA A C 1
ATOM 731 O O . ALA A 1 95 ? 25.032 -7.913 -1.271 1.00 85.12 95 ALA A O 1
ATOM 732 N N . THR A 1 96 ? 22.862 -7.499 -1.697 1.00 81.75 96 THR A N 1
ATOM 733 C CA . THR A 1 96 ? 22.409 -7.634 -0.302 1.00 81.75 96 THR A CA 1
ATOM 734 C C . THR A 1 96 ? 22.066 -9.066 0.109 1.00 81.75 96 THR A C 1
ATOM 736 O O . THR A 1 96 ? 22.203 -9.403 1.280 1.00 81.75 96 THR A O 1
ATOM 739 N N . ILE A 1 97 ? 21.716 -9.956 -0.825 1.00 76.88 97 ILE A N 1
ATOM 740 C CA . ILE A 1 97 ? 21.378 -11.365 -0.529 1.00 76.88 97 ILE A CA 1
ATOM 741 C C . ILE A 1 97 ? 22.418 -12.105 0.341 1.00 76.88 97 ILE A C 1
ATOM 743 O O . ILE A 1 97 ? 22.011 -12.731 1.321 1.00 76.88 97 ILE A O 1
ATOM 747 N N . PRO A 1 98 ? 23.739 -12.029 0.073 1.00 73.62 98 PRO A N 1
ATOM 748 C CA . PRO A 1 98 ? 24.742 -12.674 0.927 1.00 73.62 98 PRO A CA 1
ATOM 749 C C . PRO A 1 98 ? 24.791 -12.129 2.360 1.00 73.62 98 PRO A C 1
ATOM 751 O O . PRO A 1 98 ? 25.241 -12.827 3.264 1.00 73.62 98 PRO A O 1
ATOM 754 N N . ILE A 1 99 ? 24.353 -10.884 2.571 1.00 69.88 99 ILE A N 1
ATOM 755 C CA . ILE A 1 99 ? 24.313 -10.236 3.890 1.00 69.88 99 ILE A CA 1
ATOM 756 C C . ILE A 1 99 ? 23.201 -10.855 4.750 1.00 69.88 99 ILE A C 1
ATOM 758 O O . ILE A 1 99 ? 23.333 -10.933 5.966 1.00 69.88 99 ILE A O 1
ATOM 762 N N . PHE A 1 100 ? 22.140 -11.374 4.126 1.00 71.38 100 PHE A N 1
ATOM 763 C CA . PHE A 1 100 ? 20.995 -11.990 4.804 1.00 71.38 100 PHE A CA 1
ATOM 764 C C . PHE A 1 100 ? 21.187 -13.479 5.140 1.00 71.38 100 PHE A C 1
ATOM 766 O O . PHE A 1 100 ? 20.216 -14.167 5.438 1.00 71.38 100 PHE A O 1
ATOM 773 N N . GLY A 1 101 ? 22.424 -13.991 5.090 1.00 70.88 101 GLY A N 1
ATOM 774 C CA . GLY A 1 101 ? 22.748 -15.367 5.488 1.00 70.88 101 GLY A CA 1
ATOM 775 C C . GLY A 1 101 ? 22.560 -16.426 4.397 1.00 70.88 101 GLY A C 1
ATOM 776 O O . GLY A 1 101 ? 22.648 -17.617 4.681 1.00 70.88 101 GLY A O 1
ATOM 777 N N . ILE A 1 102 ? 22.332 -16.016 3.146 1.00 80.75 102 ILE A N 1
ATOM 778 C CA . ILE A 1 102 ? 22.196 -16.940 2.013 1.00 80.75 102 ILE A CA 1
ATOM 779 C C . ILE A 1 102 ? 23.563 -17.290 1.446 1.00 80.75 102 ILE A C 1
ATOM 781 O O . ILE A 1 102 ? 24.420 -16.424 1.253 1.00 80.75 102 ILE A O 1
ATOM 785 N N . ASP A 1 103 ? 23.745 -18.570 1.122 1.00 84.00 103 ASP A N 1
ATOM 786 C CA . ASP A 1 103 ? 24.967 -19.051 0.492 1.00 84.00 103 ASP A CA 1
ATOM 787 C C . ASP A 1 103 ? 25.220 -18.321 -0.841 1.00 84.00 103 ASP A C 1
ATOM 789 O O . ASP A 1 103 ? 24.389 -18.306 -1.758 1.00 84.00 103 ASP A O 1
ATOM 793 N N . LYS A 1 104 ? 26.419 -17.742 -0.967 1.00 85.50 104 LYS A N 1
ATOM 794 C CA . LYS A 1 104 ? 26.904 -17.064 -2.176 1.00 85.50 104 LYS A CA 1
ATOM 795 C C . LYS A 1 104 ? 26.821 -17.960 -3.414 1.00 85.50 104 LYS A C 1
ATOM 797 O O . LYS A 1 104 ? 26.647 -17.441 -4.516 1.00 85.50 104 LYS A O 1
ATOM 802 N N . SER A 1 105 ? 26.898 -19.283 -3.249 1.00 88.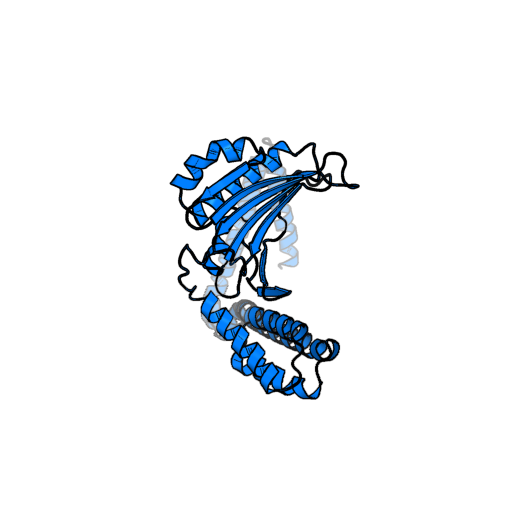62 105 SER A N 1
ATOM 803 C CA . SER A 1 105 ? 26.766 -20.256 -4.341 1.00 88.62 105 SER A CA 1
ATOM 804 C C . SER A 1 105 ? 25.382 -20.236 -5.016 1.00 88.62 105 SER A C 1
ATOM 806 O O . SER A 1 105 ? 25.257 -20.583 -6.195 1.00 88.62 105 SER A O 1
ATOM 808 N N . LEU A 1 106 ? 24.341 -19.783 -4.306 1.00 90.00 106 LEU A N 1
ATOM 809 C CA . LEU A 1 106 ? 22.965 -19.723 -4.804 1.00 90.00 106 LEU A CA 1
ATOM 810 C C . LEU A 1 106 ? 22.666 -18.433 -5.578 1.00 90.00 106 LEU A C 1
ATOM 812 O O . LEU A 1 106 ? 21.736 -18.414 -6.386 1.00 90.00 106 LEU A O 1
ATOM 816 N N . VAL A 1 107 ? 23.465 -17.376 -5.396 1.00 90.38 107 VAL A N 1
ATOM 817 C CA . VAL A 1 107 ? 23.234 -16.046 -5.992 1.00 90.38 107 VAL A CA 1
ATOM 818 C C . VAL A 1 107 ? 23.162 -16.070 -7.527 1.00 90.38 107 VAL A C 1
ATOM 820 O O . VAL A 1 107 ? 22.221 -15.486 -8.070 1.00 90.38 107 VAL A O 1
ATOM 823 N N . PRO A 1 108 ? 24.060 -16.756 -8.268 1.00 92.00 108 PRO A N 1
ATOM 824 C CA . PRO A 1 108 ? 23.961 -16.813 -9.729 1.00 92.00 108 PRO A CA 1
ATOM 825 C C . PRO A 1 108 ? 22.655 -17.459 -10.204 1.00 92.00 108 PRO A C 1
ATOM 827 O O . PRO A 1 108 ? 22.034 -16.992 -11.158 1.00 92.00 108 PRO A O 1
ATOM 830 N N . TYR A 1 109 ? 22.210 -18.509 -9.508 1.00 93.50 109 TYR A N 1
ATOM 831 C CA . TYR A 1 109 ? 20.960 -19.193 -9.824 1.00 93.50 109 TYR A CA 1
ATOM 832 C C . TYR A 1 109 ? 19.737 -18.332 -9.474 1.00 93.50 109 TYR A C 1
ATOM 834 O O . TYR A 1 109 ? 18.802 -18.253 -10.269 1.00 93.50 109 TYR A O 1
ATOM 842 N N . ALA A 1 110 ? 19.773 -17.615 -8.347 1.00 92.44 110 ALA A N 1
ATOM 843 C CA . ALA A 1 110 ? 18.745 -16.645 -7.976 1.00 92.44 110 ALA A CA 1
ATOM 844 C C . ALA A 1 110 ? 18.608 -15.530 -9.022 1.00 92.44 110 ALA A C 1
ATOM 846 O O . ALA A 1 110 ? 17.500 -15.195 -9.439 1.00 92.44 110 ALA A O 1
ATOM 847 N N . ARG A 1 111 ? 19.739 -15.005 -9.509 1.00 93.25 111 ARG A N 1
ATOM 848 C CA . ARG A 1 111 ? 19.766 -13.979 -10.556 1.00 93.25 111 ARG A CA 1
ATOM 849 C C . ARG A 1 111 ? 19.176 -14.487 -11.865 1.00 93.25 111 ARG A C 1
ATOM 851 O O . ARG A 1 111 ? 18.380 -13.785 -12.482 1.00 93.25 111 ARG A O 1
ATOM 858 N N . TRP A 1 112 ? 19.524 -15.707 -12.271 1.00 94.31 112 TRP A N 1
ATOM 859 C CA . TRP A 1 112 ? 18.940 -16.333 -13.457 1.00 94.31 112 TRP A CA 1
ATOM 860 C C . TRP A 1 112 ? 17.420 -16.516 -13.322 1.00 94.31 112 TRP A C 1
ATOM 862 O O . TRP A 1 112 ? 16.685 -16.199 -14.258 1.00 94.31 112 TRP A O 1
ATOM 872 N N . LEU A 1 113 ? 16.932 -16.955 -12.156 1.00 94.81 113 LEU A N 1
ATOM 873 C CA . LEU A 1 113 ? 15.496 -17.077 -11.881 1.00 94.81 113 LEU A CA 1
ATOM 874 C C . LEU A 1 113 ? 14.769 -15.725 -11.948 1.00 94.81 113 LEU A C 1
ATOM 876 O O . LEU A 1 113 ? 13.731 -15.643 -12.602 1.00 94.81 113 LEU A O 1
ATOM 880 N N . ALA A 1 114 ? 15.317 -14.667 -11.337 1.00 94.19 114 ALA A N 1
ATOM 881 C CA . ALA A 1 114 ? 14.731 -13.328 -11.428 1.00 94.19 114 ALA A CA 1
ATOM 882 C C . ALA A 1 114 ? 14.645 -12.852 -12.884 1.00 94.19 114 ALA A C 1
ATOM 884 O O . ALA A 1 114 ? 13.562 -12.515 -13.353 1.00 94.19 114 ALA A O 1
ATOM 885 N N . ILE A 1 115 ? 15.750 -12.901 -13.636 1.00 94.31 115 ILE A N 1
ATOM 886 C CA . ILE A 1 115 ? 15.766 -12.419 -15.027 1.00 94.31 115 ILE A CA 1
ATOM 887 C C . ILE A 1 115 ? 14.770 -13.205 -15.890 1.00 94.31 115 ILE A C 1
ATOM 889 O O . ILE A 1 115 ? 14.023 -12.608 -16.660 1.00 94.31 115 ILE A O 1
ATOM 893 N N . SER A 1 116 ? 14.743 -14.534 -15.760 1.00 95.25 116 SER A N 1
ATOM 894 C CA . SER A 1 116 ? 13.928 -15.397 -16.625 1.00 95.25 116 SER A CA 1
ATOM 895 C C . SER A 1 116 ? 12.438 -15.416 -16.279 1.00 95.25 116 SER A C 1
ATOM 897 O O . SER A 1 116 ? 11.627 -15.641 -17.175 1.00 95.25 116 SER A O 1
ATOM 899 N N . ARG A 1 117 ? 12.056 -15.212 -15.010 1.00 95.69 117 ARG A N 1
ATOM 900 C CA . ARG A 1 117 ? 10.659 -15.378 -14.557 1.00 95.69 117 ARG A CA 1
ATOM 901 C C . ARG A 1 117 ? 10.007 -14.119 -13.999 1.00 95.69 117 ARG A C 1
ATOM 903 O O . ARG A 1 117 ? 8.783 -14.044 -14.013 1.00 95.69 117 ARG A O 1
ATOM 910 N N . ILE A 1 118 ? 10.791 -13.164 -13.504 1.00 94.56 118 ILE A N 1
ATOM 911 C CA . ILE A 1 118 ? 10.306 -11.864 -13.013 1.00 94.56 118 ILE A CA 1
ATOM 912 C C . ILE A 1 118 ? 10.483 -10.798 -14.102 1.00 94.56 118 ILE A C 1
ATOM 914 O O . ILE A 1 118 ? 9.571 -10.017 -14.368 1.00 94.56 118 ILE A O 1
ATOM 918 N N . GLY A 1 119 ? 11.640 -10.779 -14.769 1.00 92.69 119 GLY A N 1
ATOM 919 C CA . GLY A 1 119 ? 11.931 -9.819 -15.831 1.00 92.69 119 GLY A CA 1
ATOM 920 C C . GLY A 1 119 ? 11.975 -8.384 -15.300 1.00 92.69 119 GLY A C 1
ATOM 921 O O . GLY A 1 119 ? 12.775 -8.071 -14.420 1.00 92.69 119 GLY A O 1
ATOM 922 N N . VAL A 1 120 ? 11.125 -7.509 -15.838 1.00 89.88 120 VAL A N 1
ATOM 923 C CA . VAL A 1 120 ? 11.082 -6.074 -15.492 1.00 89.88 120 VAL A CA 1
ATOM 924 C C . VAL A 1 120 ? 10.076 -5.729 -14.389 1.00 89.88 120 VAL A C 1
ATOM 926 O O . VAL A 1 120 ? 9.895 -4.560 -14.059 1.00 89.88 120 VAL A O 1
ATOM 929 N N . ASP A 1 121 ? 9.424 -6.728 -13.795 1.00 93.12 121 ASP A N 1
ATOM 930 C CA . ASP A 1 121 ? 8.512 -6.510 -12.677 1.00 93.12 121 ASP A CA 1
ATOM 931 C C . ASP A 1 121 ? 9.288 -6.255 -11.375 1.00 93.12 121 ASP A C 1
ATOM 933 O O . ASP A 1 121 ? 9.643 -7.167 -10.626 1.00 93.12 121 ASP A O 1
ATOM 937 N N . LEU A 1 122 ? 9.590 -4.980 -11.131 1.00 91.69 122 LEU A N 1
ATOM 938 C CA . LEU A 1 122 ? 10.401 -4.547 -9.993 1.00 91.69 122 LEU A CA 1
ATOM 939 C C . LEU A 1 122 ? 9.677 -4.703 -8.652 1.00 91.69 122 LEU A C 1
ATOM 941 O O . LEU A 1 122 ? 10.331 -4.866 -7.626 1.00 91.69 122 LEU A O 1
ATOM 945 N N . GLU A 1 123 ? 8.346 -4.667 -8.655 1.00 91.31 123 GLU A N 1
ATOM 946 C CA . GLU A 1 123 ? 7.548 -4.901 -7.454 1.00 91.31 123 GLU A CA 1
ATOM 947 C C . GLU A 1 123 ? 7.643 -6.373 -7.045 1.00 91.31 123 GLU A C 1
ATOM 949 O O . GLU A 1 123 ? 7.963 -6.690 -5.900 1.00 91.31 123 GLU A O 1
ATOM 954 N N . LEU A 1 124 ? 7.457 -7.283 -8.004 1.00 92.88 124 LEU A N 1
ATOM 955 C CA . LEU A 1 124 ? 7.611 -8.716 -7.780 1.00 92.88 124 LEU A CA 1
ATOM 956 C C . LEU A 1 124 ? 9.046 -9.082 -7.374 1.00 92.88 124 LEU A C 1
ATOM 958 O O . LEU A 1 124 ? 9.230 -9.950 -6.520 1.00 92.88 124 LEU A O 1
ATOM 962 N N . LEU A 1 125 ? 10.054 -8.404 -7.938 1.00 93.81 125 LEU A N 1
ATOM 963 C CA . LEU A 1 125 ? 11.457 -8.567 -7.550 1.00 93.81 125 LEU A CA 1
ATOM 964 C C . LEU A 1 125 ? 11.676 -8.230 -6.069 1.00 93.81 125 LEU A C 1
ATOM 966 O O . LEU A 1 125 ? 12.256 -9.027 -5.333 1.00 93.81 125 LEU A O 1
ATOM 970 N N . GLU A 1 126 ? 11.170 -7.082 -5.620 1.00 91.19 126 GLU A N 1
ATOM 971 C CA . GLU A 1 126 ? 11.295 -6.643 -4.229 1.00 91.19 126 GLU A CA 1
ATOM 972 C C . GLU A 1 126 ? 10.492 -7.540 -3.272 1.00 91.19 126 GLU A C 1
ATOM 974 O O . GLU A 1 126 ? 10.975 -7.915 -2.201 1.00 91.19 126 GLU A O 1
ATOM 979 N N . ARG A 1 127 ? 9.294 -7.983 -3.672 1.00 90.81 127 ARG A N 1
ATOM 980 C CA . ARG A 1 127 ? 8.514 -8.971 -2.907 1.00 90.81 127 ARG A CA 1
ATOM 981 C C . ARG A 1 127 ? 9.263 -10.296 -2.772 1.00 90.81 127 ARG A C 1
ATOM 983 O O . ARG A 1 127 ? 9.265 -10.892 -1.695 1.00 90.81 127 ARG A O 1
ATOM 990 N N . TRP A 1 128 ? 9.936 -10.743 -3.833 1.00 92.69 128 TRP A N 1
ATOM 991 C CA . TRP A 1 128 ? 10.738 -11.962 -3.788 1.00 92.69 128 TRP A CA 1
ATOM 992 C C . TRP A 1 128 ? 11.972 -11.807 -2.901 1.00 92.69 128 TRP A C 1
ATOM 994 O O . TRP A 1 128 ? 12.257 -12.707 -2.116 1.00 92.69 128 TRP A O 1
ATOM 1004 N N . ARG A 1 129 ? 12.655 -10.656 -2.946 1.00 90.06 129 ARG A N 1
ATOM 1005 C CA . ARG A 1 129 ? 13.761 -10.325 -2.032 1.00 90.06 129 ARG A CA 1
ATOM 1006 C C . ARG A 1 129 ? 13.342 -10.465 -0.566 1.00 90.06 129 ARG A C 1
ATOM 1008 O O . ARG A 1 129 ? 14.037 -11.138 0.191 1.00 90.06 129 ARG A O 1
ATOM 1015 N N . LYS A 1 130 ? 12.199 -9.888 -0.178 1.00 87.44 130 LYS A N 1
ATOM 1016 C CA . LYS A 1 130 ? 11.665 -9.995 1.194 1.00 87.44 130 LYS A CA 1
ATOM 1017 C C . LYS A 1 130 ? 11.328 -11.438 1.572 1.00 87.44 130 LYS A C 1
ATOM 1019 O O . LYS A 1 130 ? 11.701 -11.891 2.650 1.00 87.44 130 LYS A O 1
ATOM 1024 N N . ALA A 1 131 ? 10.690 -12.188 0.670 1.00 87.31 131 ALA A N 1
ATOM 1025 C CA . ALA A 1 131 ? 10.379 -13.601 0.896 1.00 87.31 131 ALA A CA 1
ATOM 1026 C C . ALA A 1 131 ? 11.648 -14.452 1.083 1.00 87.31 131 ALA A C 1
ATOM 1028 O O . ALA A 1 131 ? 11.712 -15.307 1.963 1.00 87.31 131 ALA A O 1
ATOM 1029 N N . ILE A 1 132 ? 12.680 -14.186 0.281 1.00 89.19 132 ILE A N 1
ATOM 1030 C CA . ILE A 1 132 ? 13.996 -14.810 0.401 1.00 89.19 132 ILE A CA 1
ATOM 1031 C C . ILE A 1 132 ? 14.632 -14.491 1.764 1.00 89.19 132 ILE A C 1
ATOM 1033 O O . ILE A 1 132 ? 15.164 -15.395 2.403 1.00 89.19 132 ILE A O 1
ATOM 1037 N N . GLN A 1 133 ? 14.569 -13.237 2.218 1.00 85.38 133 GLN A N 1
ATOM 1038 C CA . GLN A 1 133 ? 15.127 -12.813 3.506 1.00 85.38 133 GLN A CA 1
ATOM 1039 C C . GLN A 1 133 ? 14.427 -13.484 4.697 1.00 85.38 133 GLN A C 1
ATOM 1041 O O . GLN A 1 133 ? 15.093 -13.834 5.670 1.00 85.38 133 GLN A O 1
ATOM 1046 N N . ALA A 1 134 ? 13.108 -13.673 4.615 1.00 81.69 134 ALA A N 1
ATOM 1047 C CA . ALA A 1 134 ? 12.321 -14.308 5.668 1.00 81.69 134 ALA A CA 1
ATOM 1048 C C . ALA A 1 134 ? 12.552 -15.828 5.741 1.00 81.69 134 ALA A C 1
ATOM 1050 O O . ALA A 1 134 ? 12.772 -16.366 6.820 1.00 81.69 134 ALA A O 1
ATOM 1051 N N . VAL A 1 135 ? 12.521 -16.521 4.596 1.00 83.31 135 VAL A N 1
ATOM 1052 C CA . VAL A 1 135 ? 12.608 -17.994 4.537 1.00 83.31 135 VAL A CA 1
ATOM 1053 C C . VAL A 1 135 ? 14.054 -18.499 4.590 1.00 83.31 135 VAL A C 1
ATOM 1055 O O . VAL A 1 135 ? 14.298 -19.614 5.039 1.00 83.31 135 VAL A O 1
ATOM 1058 N N . GLN A 1 136 ? 15.011 -17.691 4.123 1.00 86.94 136 GLN A N 1
ATOM 1059 C CA . GLN A 1 136 ? 16.436 -18.032 3.998 1.00 86.94 136 GLN A CA 1
ATOM 1060 C C . GLN A 1 136 ? 16.682 -19.393 3.308 1.00 86.94 136 GLN A C 1
ATOM 1062 O O . GLN A 1 136 ? 17.176 -20.333 3.937 1.00 86.94 136 GLN A O 1
ATOM 1067 N N . PRO A 1 137 ? 16.358 -19.521 2.003 1.00 87.25 137 PRO A N 1
ATOM 1068 C CA . PRO A 1 137 ? 16.493 -20.779 1.273 1.00 87.25 137 PRO A CA 1
ATOM 1069 C C . PRO A 1 137 ? 17.917 -21.342 1.321 1.00 87.25 137 PRO A C 1
ATOM 1071 O O . PRO A 1 137 ? 18.885 -20.648 1.000 1.00 87.25 137 PRO A O 1
ATOM 1074 N N . ARG A 1 138 ? 18.042 -22.630 1.645 1.00 89.12 138 ARG A N 1
ATOM 1075 C CA . ARG A 1 138 ? 19.331 -23.321 1.825 1.00 89.12 138 ARG A CA 1
ATOM 1076 C C . ARG A 1 138 ? 19.842 -23.996 0.559 1.00 89.12 138 ARG A C 1
ATOM 1078 O O . ARG A 1 138 ? 21.003 -24.386 0.485 1.00 89.12 138 ARG A O 1
ATOM 1085 N N . ASN A 1 139 ? 18.985 -24.170 -0.444 1.00 92.38 139 ASN A N 1
ATOM 1086 C CA . ASN A 1 139 ? 19.330 -24.849 -1.689 1.00 92.38 139 ASN A CA 1
ATOM 1087 C C . ASN A 1 139 ? 18.533 -24.305 -2.888 1.00 92.38 139 ASN A C 1
ATOM 1089 O O . ASN A 1 139 ? 17.594 -23.517 -2.760 1.00 92.38 139 ASN A O 1
ATOM 1093 N N . LYS A 1 140 ? 18.911 -24.752 -4.094 1.00 93.31 140 LYS A N 1
ATOM 1094 C CA . LYS A 1 140 ? 18.264 -24.342 -5.352 1.00 93.31 140 LYS A CA 1
ATOM 1095 C C . LYS A 1 140 ? 16.778 -24.718 -5.419 1.00 93.31 140 LYS A C 1
ATOM 1097 O O . LYS A 1 140 ? 16.018 -24.009 -6.078 1.00 93.31 140 LYS A O 1
ATOM 1102 N N . ALA A 1 141 ? 16.364 -25.814 -4.780 1.00 93.44 141 ALA A N 1
ATOM 1103 C CA . ALA A 1 141 ? 14.974 -26.260 -4.800 1.00 93.44 141 ALA A CA 1
ATOM 1104 C C . ALA A 1 141 ? 14.090 -25.335 -3.954 1.00 93.44 141 ALA A C 1
ATOM 1106 O O . ALA A 1 141 ? 13.084 -24.844 -4.458 1.00 93.44 141 ALA A O 1
ATOM 1107 N N . GLU A 1 142 ? 14.513 -25.007 -2.733 1.00 91.69 142 GLU A N 1
ATOM 1108 C CA . GLU A 1 142 ? 13.827 -24.055 -1.849 1.00 91.69 142 GLU A CA 1
ATOM 1109 C C . GLU A 1 142 ? 13.751 -22.652 -2.464 1.00 91.69 142 GLU A C 1
ATOM 1111 O O . GLU A 1 142 ? 12.711 -21.999 -2.408 1.00 91.69 142 GLU A O 1
ATOM 1116 N N . LEU A 1 143 ? 14.820 -22.204 -3.127 1.00 91.81 143 LEU A N 1
ATOM 1117 C CA . LEU A 1 143 ? 14.845 -20.911 -3.811 1.00 91.81 143 LEU A CA 1
ATOM 1118 C C . LEU A 1 143 ? 13.884 -20.863 -5.010 1.00 91.81 143 LEU A C 1
ATOM 1120 O O . LEU A 1 143 ? 13.222 -19.855 -5.248 1.00 91.81 143 LEU A O 1
ATOM 1124 N N . LYS A 1 144 ? 13.784 -21.958 -5.773 1.00 94.12 144 LYS A N 1
ATOM 1125 C CA . LYS A 1 144 ? 12.784 -22.074 -6.841 1.00 94.12 144 LYS A CA 1
ATOM 1126 C C . LYS A 1 144 ? 11.369 -22.116 -6.257 1.00 94.12 144 LYS A C 1
ATOM 1128 O O . LYS A 1 144 ? 10.483 -21.453 -6.789 1.00 94.12 144 LYS A O 1
ATOM 1133 N N . HIS A 1 145 ? 11.173 -22.857 -5.167 1.00 92.38 145 HIS A N 1
ATOM 1134 C CA . HIS A 1 145 ? 9.887 -22.991 -4.492 1.00 92.38 145 HIS A CA 1
ATOM 1135 C C . HIS A 1 145 ? 9.384 -21.650 -3.941 1.00 92.38 145 HIS A C 1
ATOM 1137 O O . HIS A 1 145 ? 8.206 -21.338 -4.094 1.00 92.38 145 HIS A O 1
ATOM 1143 N N . SER A 1 146 ? 10.263 -20.813 -3.378 1.00 91.75 146 SER A N 1
ATOM 1144 C CA . SER A 1 146 ? 9.875 -19.479 -2.899 1.00 91.75 146 SER A CA 1
ATOM 1145 C C . SER A 1 146 ? 9.364 -18.583 -4.033 1.00 91.75 146 SER A C 1
ATOM 1147 O O . SER A 1 146 ? 8.356 -17.893 -3.872 1.00 91.75 146 SER A O 1
ATOM 1149 N N . LEU A 1 147 ? 9.997 -18.644 -5.211 1.00 93.94 147 LEU A N 1
ATOM 1150 C CA . LEU A 1 147 ? 9.537 -17.916 -6.393 1.00 93.94 147 LEU A CA 1
ATOM 1151 C C . LEU A 1 147 ? 8.228 -18.486 -6.952 1.00 93.94 147 LEU A C 1
ATOM 1153 O O . LEU A 1 147 ? 7.325 -17.727 -7.290 1.00 93.94 147 LEU A O 1
ATOM 1157 N N . ASP A 1 148 ? 8.106 -19.813 -7.041 1.00 94.00 148 ASP A N 1
ATOM 1158 C CA . ASP A 1 148 ? 6.875 -20.479 -7.488 1.00 94.00 148 ASP A CA 1
ATOM 1159 C C . ASP A 1 148 ? 5.686 -20.138 -6.575 1.00 94.00 148 ASP A C 1
ATOM 1161 O O . ASP A 1 148 ? 4.589 -19.849 -7.065 1.00 94.00 148 ASP A O 1
ATOM 1165 N N . GLY A 1 149 ? 5.914 -20.100 -5.259 1.00 90.31 149 GLY A N 1
ATOM 1166 C CA . GLY A 1 149 ? 4.925 -19.674 -4.274 1.00 90.31 149 GLY A CA 1
ATOM 1167 C C . GLY A 1 149 ? 4.475 -18.230 -4.497 1.00 90.31 149 GLY A C 1
ATOM 1168 O O . GLY A 1 149 ? 3.274 -17.957 -4.536 1.00 90.31 149 GLY A O 1
ATOM 1169 N N . LEU A 1 150 ? 5.419 -17.314 -4.731 1.00 91.94 150 LEU A N 1
ATOM 1170 C CA . LEU A 1 150 ? 5.120 -15.905 -4.990 1.00 91.94 150 LEU A CA 1
ATOM 1171 C C . LEU A 1 150 ? 4.394 -15.685 -6.329 1.00 91.94 150 LEU A C 1
ATOM 1173 O O . LEU A 1 150 ? 3.440 -14.914 -6.393 1.00 91.94 150 LEU A O 1
ATOM 1177 N N . LEU A 1 151 ? 4.784 -16.389 -7.394 1.00 93.12 151 LEU A N 1
ATOM 1178 C CA . LEU A 1 151 ? 4.086 -16.333 -8.684 1.00 93.12 151 LEU A CA 1
ATOM 1179 C C . LEU A 1 151 ? 2.654 -16.875 -8.574 1.00 93.12 151 LEU A C 1
ATOM 1181 O O . LEU A 1 151 ? 1.723 -16.311 -9.152 1.00 93.12 151 LEU A O 1
ATOM 1185 N N . SER A 1 152 ? 2.463 -17.939 -7.792 1.00 90.06 152 SER A N 1
ATOM 1186 C CA . SER A 1 152 ? 1.138 -18.493 -7.498 1.00 90.06 152 SER A CA 1
ATOM 1187 C C . SER A 1 152 ? 0.292 -17.524 -6.669 1.00 90.06 152 SER A C 1
ATOM 1189 O O . SER A 1 152 ? -0.911 -17.407 -6.897 1.00 90.06 152 SER A O 1
ATOM 1191 N N . LEU A 1 153 ? 0.907 -16.795 -5.732 1.00 88.50 153 LEU A N 1
ATOM 1192 C CA . LEU A 1 153 ? 0.257 -15.712 -4.991 1.00 88.50 153 LEU A CA 1
ATOM 1193 C C . LEU A 1 153 ? -0.183 -14.583 -5.931 1.00 88.50 153 LEU A C 1
ATOM 1195 O O . LEU A 1 153 ? -1.361 -14.246 -5.946 1.00 88.50 153 LEU A O 1
ATOM 1199 N N . LYS A 1 154 ? 0.707 -14.090 -6.799 1.00 90.69 154 LYS A N 1
ATOM 1200 C CA . LYS A 1 154 ? 0.382 -13.048 -7.786 1.00 90.69 154 LYS A CA 1
ATOM 1201 C C . LYS A 1 154 ? -0.762 -13.459 -8.721 1.00 90.69 154 LYS A C 1
ATOM 1203 O O . LYS A 1 154 ? -1.614 -12.647 -9.070 1.00 90.69 154 LYS A O 1
ATOM 1208 N N . LYS A 1 155 ? -0.823 -14.735 -9.114 1.00 89.94 155 LYS A N 1
ATOM 1209 C CA . LYS A 1 155 ? -1.942 -15.259 -9.910 1.00 89.94 155 LYS A CA 1
ATOM 1210 C C . LYS A 1 155 ? -3.271 -15.209 -9.143 1.00 89.94 155 LYS A C 1
ATOM 1212 O O . LYS A 1 155 ? -4.289 -14.878 -9.741 1.00 89.94 155 LYS A O 1
ATOM 1217 N N . ARG A 1 156 ? -3.263 -15.514 -7.840 1.00 87.25 156 ARG A N 1
ATOM 1218 C CA . ARG A 1 156 ? -4.445 -15.393 -6.968 1.00 87.25 156 ARG A CA 1
ATOM 1219 C C . ARG A 1 156 ? -4.854 -13.936 -6.751 1.00 87.25 156 ARG A C 1
ATOM 1221 O O . ARG A 1 156 ? -6.041 -13.661 -6.713 1.00 87.25 156 ARG A O 1
ATOM 1228 N N . GLU A 1 157 ? -3.902 -13.010 -6.679 1.00 88.38 157 GLU A N 1
ATOM 1229 C CA . GLU A 1 157 ? -4.185 -11.567 -6.621 1.00 88.38 157 GLU A CA 1
ATOM 1230 C C . GLU A 1 157 ? -4.889 -11.075 -7.894 1.00 88.38 157 GLU A C 1
ATOM 1232 O O . GLU A 1 157 ? -5.872 -10.346 -7.814 1.00 88.38 157 GLU A O 1
ATOM 1237 N N . ALA A 1 158 ? -4.429 -11.518 -9.069 1.00 88.25 158 ALA A N 1
ATOM 1238 C CA . ALA A 1 158 ? -5.029 -11.154 -10.356 1.00 88.25 158 ALA A CA 1
ATOM 1239 C C . ALA A 1 158 ? -6.404 -11.802 -10.600 1.00 88.25 158 ALA A C 1
ATOM 1241 O O . ALA A 1 158 ? -7.187 -11.329 -11.422 1.00 88.25 158 ALA A O 1
ATOM 1242 N N . THR A 1 159 ? -6.705 -12.914 -9.928 1.00 89.75 159 THR A N 1
ATOM 1243 C CA . THR A 1 159 ? -8.006 -13.589 -9.999 1.00 89.75 159 THR A CA 1
ATOM 1244 C C . THR A 1 159 ? -8.382 -14.089 -8.604 1.00 89.75 159 THR A C 1
ATOM 1246 O O . THR A 1 159 ? -8.137 -15.261 -8.289 1.00 89.75 159 THR A O 1
ATOM 1249 N N . PRO A 1 160 ? -8.935 -13.201 -7.752 1.00 88.62 160 PRO A N 1
ATOM 1250 C CA . PRO A 1 160 ? -9.254 -13.524 -6.368 1.00 88.62 160 PRO A CA 1
ATOM 1251 C C . PRO A 1 160 ? -10.179 -14.741 -6.268 1.00 88.62 160 PRO A C 1
ATOM 1253 O O . PRO A 1 160 ? -11.209 -14.777 -6.948 1.00 88.62 160 PRO A O 1
ATOM 1256 N N . PRO A 1 161 ? -9.857 -15.744 -5.430 1.00 86.06 161 PRO A N 1
ATOM 1257 C CA . PRO A 1 161 ? -10.749 -16.870 -5.216 1.00 86.06 161 PRO A CA 1
ATOM 1258 C C . PRO A 1 161 ? -12.038 -16.399 -4.536 1.00 86.06 161 PRO A C 1
ATOM 1260 O O . PRO A 1 161 ? -12.028 -15.481 -3.706 1.00 86.06 161 PRO A O 1
ATOM 1263 N N . VAL A 1 162 ? -13.141 -17.063 -4.879 1.00 89.81 162 VAL A N 1
ATOM 1264 C CA . VAL A 1 162 ? -14.415 -16.911 -4.175 1.00 89.81 162 VAL A CA 1
ATOM 1265 C C . VAL A 1 162 ? -14.302 -17.643 -2.841 1.00 89.81 162 VAL A C 1
ATOM 1267 O O . VAL A 1 162 ? -14.044 -18.844 -2.814 1.00 89.81 162 VAL A O 1
ATOM 1270 N N . VAL A 1 163 ? -14.492 -16.910 -1.748 1.00 93.44 163 VAL A N 1
ATOM 1271 C CA . VAL A 1 163 ? -14.503 -17.439 -0.378 1.00 93.44 163 VAL A CA 1
ATOM 1272 C C . VAL A 1 163 ? -15.946 -17.438 0.109 1.00 93.44 163 VAL A C 1
ATOM 1274 O O . VAL A 1 163 ? -16.657 -16.449 -0.081 1.00 93.44 163 VAL A O 1
ATOM 1277 N N . GLN A 1 164 ? -16.394 -18.547 0.698 1.00 91.94 164 GLN A N 1
ATOM 1278 C CA . GLN A 1 164 ? -17.739 -18.618 1.262 1.00 91.94 164 GLN A CA 1
ATOM 1279 C C . GLN A 1 164 ? -17.808 -17.766 2.537 1.00 91.94 164 GLN A C 1
ATOM 1281 O O . GLN A 1 164 ? -16.855 -17.779 3.315 1.00 91.94 164 GLN A O 1
ATOM 1286 N N . PRO A 1 165 ? -18.925 -17.067 2.818 1.00 89.81 165 PRO A N 1
ATOM 1287 C CA . PRO A 1 165 ? -19.034 -16.197 3.994 1.00 89.81 165 PRO A CA 1
ATOM 1288 C C . PRO A 1 165 ? -18.726 -16.882 5.334 1.00 89.81 165 PRO A C 1
ATOM 1290 O O . PRO A 1 165 ? -18.273 -16.221 6.264 1.00 89.81 165 PRO A O 1
ATOM 1293 N N . GLN A 1 166 ? -18.958 -18.193 5.423 1.00 92.00 166 GLN A N 1
ATOM 1294 C CA . GLN A 1 166 ? -18.657 -19.019 6.595 1.00 92.00 166 GLN A CA 1
ATOM 1295 C C . GLN A 1 166 ? -17.163 -19.239 6.856 1.00 92.00 166 GLN A C 1
ATOM 1297 O O . GLN A 1 166 ? -16.806 -19.576 7.979 1.00 92.00 166 GLN A O 1
ATOM 1302 N N . ASP A 1 167 ? -16.323 -19.040 5.839 1.00 92.31 167 ASP A N 1
ATOM 1303 C CA . ASP A 1 167 ? -14.869 -19.208 5.894 1.00 92.31 167 ASP A CA 1
ATOM 1304 C C . ASP A 1 167 ? -14.147 -17.849 5.967 1.00 92.31 167 ASP A C 1
ATOM 1306 O O . ASP A 1 167 ? -12.953 -17.799 6.249 1.00 92.31 167 ASP A O 1
ATOM 1310 N N . GLY A 1 168 ? -14.863 -16.742 5.727 1.00 94.88 168 GLY A N 1
ATOM 1311 C CA . GLY A 1 168 ? -14.345 -15.376 5.792 1.00 94.88 168 GLY A CA 1
ATOM 1312 C C . GLY A 1 168 ? -14.587 -14.575 4.510 1.00 94.88 168 GLY A C 1
ATOM 1313 O O . GLY A 1 168 ? -15.621 -14.701 3.850 1.00 94.88 168 GLY A O 1
ATOM 1314 N N . TRP A 1 169 ? -13.626 -13.722 4.163 1.00 95.31 169 TRP A N 1
ATOM 1315 C CA . TRP A 1 169 ? -13.609 -12.927 2.936 1.00 95.31 169 TRP A CA 1
ATOM 1316 C C . TRP A 1 169 ? -12.427 -13.310 2.053 1.00 95.31 169 TRP A C 1
ATOM 1318 O O . TRP A 1 169 ? -11.386 -13.759 2.532 1.00 95.31 169 TRP A O 1
ATOM 1328 N N . SER A 1 170 ? -12.554 -13.054 0.750 1.00 94.88 170 SER A N 1
ATOM 1329 C CA . SER A 1 170 ? -11.396 -13.071 -0.144 1.00 94.88 170 SER A CA 1
ATOM 1330 C C . SER A 1 170 ? -10.408 -11.990 0.310 1.00 94.88 170 SER A C 1
ATOM 1332 O O . SER A 1 170 ? -10.785 -10.812 0.278 1.00 94.88 170 SER A O 1
ATOM 1334 N N . PRO A 1 171 ? -9.165 -12.335 0.709 1.00 94.50 171 PRO A N 1
ATOM 1335 C CA . PRO A 1 171 ? -8.221 -11.346 1.223 1.00 94.50 171 PRO A CA 1
ATOM 1336 C C . PRO A 1 171 ? -7.983 -10.215 0.225 1.00 94.50 171 PRO A C 1
ATOM 1338 O O . PRO A 1 171 ? -7.966 -9.048 0.592 1.00 94.50 171 PRO A O 1
ATOM 1341 N N . TYR A 1 172 ? -7.898 -10.554 -1.063 1.00 93.06 172 TYR A N 1
ATOM 1342 C CA . TYR A 1 172 ? -7.602 -9.599 -2.128 1.00 93.06 172 TYR A CA 1
ATOM 1343 C C . TYR A 1 172 ? -8.725 -8.594 -2.381 1.00 93.06 172 TYR A C 1
ATOM 1345 O O . TYR A 1 172 ? -8.447 -7.447 -2.719 1.00 93.06 172 TYR A O 1
ATOM 1353 N N . LEU A 1 173 ? -9.982 -9.002 -2.185 1.00 93.56 173 LEU A N 1
ATOM 1354 C CA . LEU A 1 173 ? -11.109 -8.069 -2.224 1.00 93.56 173 LEU A CA 1
ATOM 1355 C C . LEU A 1 173 ? -11.144 -7.212 -0.955 1.00 93.56 173 LEU A C 1
ATOM 1357 O O . LEU A 1 173 ? -11.378 -6.010 -1.046 1.00 93.56 173 LEU A O 1
ATOM 1361 N N . ALA A 1 174 ? -10.862 -7.813 0.206 1.00 95.88 174 ALA A N 1
ATOM 1362 C CA . ALA A 1 174 ? -10.846 -7.112 1.486 1.00 95.88 174 ALA A CA 1
ATOM 1363 C C . ALA A 1 174 ? -9.808 -5.977 1.520 1.00 95.88 174 ALA A C 1
ATOM 1365 O O . ALA A 1 174 ? -10.118 -4.905 2.031 1.00 95.88 174 ALA A O 1
ATOM 1366 N N . MET A 1 175 ? -8.637 -6.147 0.886 1.00 95.19 175 MET A N 1
ATOM 1367 C CA . MET A 1 175 ? -7.613 -5.088 0.756 1.00 95.19 175 MET A CA 1
ATOM 1368 C C . MET A 1 175 ? -8.156 -3.776 0.169 1.00 95.19 175 MET A C 1
ATOM 1370 O O . MET A 1 175 ? -7.615 -2.706 0.439 1.00 95.19 175 MET A O 1
ATOM 1374 N N . GLN A 1 176 ? -9.228 -3.857 -0.625 1.00 95.12 176 GLN A N 1
ATOM 1375 C CA . GLN A 1 176 ? -9.839 -2.732 -1.332 1.00 95.12 176 GLN A CA 1
ATOM 1376 C C . GLN A 1 176 ? -11.097 -2.186 -0.640 1.00 95.12 176 GLN A C 1
ATOM 1378 O O . GLN A 1 176 ? -11.698 -1.235 -1.134 1.00 95.12 176 GLN A O 1
ATOM 1383 N N . PHE A 1 177 ? -11.534 -2.755 0.490 1.00 96.50 177 PHE A N 1
ATOM 1384 C CA . PHE A 1 177 ? -12.788 -2.343 1.134 1.00 96.50 177 PHE A CA 1
ATOM 1385 C C . PHE A 1 177 ? -12.792 -0.888 1.604 1.00 96.50 177 PHE A C 1
ATOM 1387 O O . PHE A 1 177 ? -13.864 -0.302 1.659 1.00 96.50 177 PHE A O 1
ATOM 1394 N N . LEU A 1 178 ? -11.631 -0.300 1.905 1.00 96.06 178 LEU A N 1
ATOM 1395 C CA . LEU A 1 178 ? -11.508 1.105 2.313 1.00 96.06 178 LEU A CA 1
ATOM 1396 C C . LEU A 1 178 ? -10.716 1.966 1.312 1.00 96.06 178 LEU A C 1
ATOM 1398 O O . LEU A 1 178 ? -10.288 3.068 1.658 1.00 96.06 178 LEU A O 1
ATOM 1402 N N . ALA A 1 179 ? -10.541 1.497 0.071 1.00 93.56 179 ALA A N 1
ATOM 1403 C CA . ALA A 1 179 ? -9.822 2.242 -0.966 1.00 93.56 179 ALA A CA 1
ATOM 1404 C C . ALA A 1 179 ? -10.502 3.583 -1.302 1.00 93.56 179 ALA A C 1
ATOM 1406 O O . ALA A 1 179 ? -9.827 4.599 -1.436 1.00 93.56 179 ALA A O 1
ATOM 1407 N N . ASP A 1 180 ? -11.840 3.628 -1.322 1.00 91.31 180 ASP A N 1
ATOM 1408 C CA . ASP A 1 180 ? -12.610 4.861 -1.575 1.00 91.31 180 ASP A CA 1
ATOM 1409 C C . ASP A 1 180 ? -12.402 5.926 -0.485 1.00 91.31 180 ASP A C 1
ATOM 1411 O O . ASP A 1 180 ? -12.624 7.118 -0.699 1.00 91.31 180 ASP A O 1
ATOM 1415 N N . TYR A 1 181 ? -11.941 5.497 0.690 1.00 90.50 181 TYR A N 1
ATOM 1416 C CA . TYR A 1 181 ? -11.598 6.363 1.808 1.00 90.50 181 TYR A CA 1
ATOM 1417 C C . TYR A 1 181 ? -10.092 6.663 1.861 1.00 90.50 181 TYR A C 1
ATOM 1419 O O . TYR A 1 181 ? -9.667 7.400 2.745 1.00 90.50 181 TYR A O 1
ATOM 1427 N N . GLY A 1 182 ? -9.281 6.155 0.925 1.00 89.44 182 GLY A N 1
ATOM 1428 C CA . GLY A 1 182 ? -7.825 6.332 0.887 1.00 89.44 182 GLY A CA 1
ATOM 1429 C C . GLY A 1 182 ? -7.090 5.572 1.993 1.00 89.44 182 GLY A C 1
ATOM 1430 O O . GLY A 1 182 ? -6.101 6.074 2.533 1.00 89.44 182 GLY A O 1
ATOM 1431 N N . VAL A 1 183 ? -7.638 4.427 2.415 1.00 91.62 183 VAL A N 1
ATOM 1432 C CA . VAL A 1 183 ? -7.080 3.565 3.471 1.00 91.62 183 VAL A CA 1
ATOM 1433 C C . VAL A 1 183 ? -7.012 2.106 2.998 1.00 91.62 183 VAL A C 1
ATOM 1435 O O . VAL A 1 183 ? -7.300 1.168 3.743 1.00 91.62 183 VAL A O 1
ATOM 1438 N N . GLU A 1 184 ? -6.655 1.899 1.733 1.00 91.50 184 GLU A N 1
ATOM 1439 C CA . GLU A 1 184 ? -6.325 0.584 1.191 1.00 91.50 184 GLU A CA 1
ATOM 1440 C C . GLU A 1 184 ? -5.095 -0.022 1.883 1.00 91.50 184 GLU A C 1
ATOM 1442 O O . GLU A 1 184 ? -4.213 0.678 2.392 1.00 91.50 184 GLU A O 1
ATOM 1447 N N . THR A 1 185 ? -5.030 -1.351 1.921 1.00 93.94 185 THR A N 1
ATOM 1448 C CA . THR A 1 185 ? -3.882 -2.041 2.515 1.00 93.94 185 THR A CA 1
ATOM 1449 C C . THR A 1 185 ? -2.771 -2.286 1.501 1.00 93.94 185 THR A C 1
ATOM 1451 O O . THR A 1 185 ? -3.006 -2.382 0.296 1.00 93.94 185 THR A O 1
ATOM 1454 N N . GLY A 1 186 ? -1.553 -2.501 2.006 1.00 89.81 186 GLY A N 1
ATOM 1455 C CA . GLY A 1 186 ? -0.513 -3.192 1.243 1.00 89.81 186 GLY A CA 1
ATOM 1456 C C . GLY A 1 186 ? -0.866 -4.665 0.991 1.00 89.81 186 GLY A C 1
ATOM 1457 O O . GLY A 1 186 ? -1.975 -5.115 1.277 1.00 89.81 186 GLY A O 1
ATOM 1458 N N . HIS A 1 187 ? 0.091 -5.442 0.480 1.00 90.19 187 HIS A N 1
ATOM 1459 C CA . HIS A 1 187 ? -0.139 -6.853 0.154 1.00 90.19 187 HIS A CA 1
ATOM 1460 C C . HIS A 1 187 ? -0.463 -7.713 1.377 1.00 90.19 187 HIS A C 1
ATOM 1462 O O . HIS A 1 187 ? 0.184 -7.605 2.419 1.00 90.19 187 HIS A O 1
ATOM 1468 N N . TYR A 1 188 ? -1.378 -8.658 1.182 1.00 91.62 188 TYR A N 1
ATOM 1469 C CA . TYR A 1 188 ? -1.648 -9.739 2.119 1.00 91.62 188 TYR A CA 1
ATOM 1470 C C . TYR A 1 188 ? -0.533 -10.785 2.070 1.00 91.62 188 TYR A C 1
ATOM 1472 O O . TYR A 1 188 ? -0.270 -11.386 1.025 1.00 91.62 188 TYR A O 1
ATOM 1480 N N . HIS A 1 189 ? 0.162 -10.968 3.187 1.00 88.75 189 HIS A N 1
ATOM 1481 C CA . HIS A 1 189 ? 1.350 -11.810 3.278 1.00 88.75 189 HIS A CA 1
ATOM 1482 C C . HIS A 1 189 ? 1.370 -12.610 4.578 1.00 88.75 189 HIS A C 1
ATOM 1484 O O . HIS A 1 189 ? 0.702 -12.266 5.548 1.00 88.75 189 HIS A O 1
ATOM 1490 N N . HIS A 1 190 ? 2.146 -13.689 4.580 1.00 86.38 190 HIS A N 1
ATOM 1491 C CA . HIS A 1 190 ? 2.387 -14.492 5.771 1.00 86.38 190 HIS A CA 1
ATOM 1492 C C . HIS A 1 190 ? 3.142 -13.672 6.827 1.00 86.38 190 HIS A C 1
ATOM 1494 O O . HIS A 1 190 ? 4.157 -13.044 6.515 1.00 86.38 190 HIS A O 1
ATOM 1500 N N . SER A 1 191 ? 2.645 -13.715 8.057 1.00 82.25 191 SER A N 1
ATOM 1501 C CA . SER A 1 191 ? 3.208 -13.108 9.260 1.00 82.25 191 SER A CA 1
ATOM 1502 C C . SER A 1 191 ? 3.922 -14.191 10.092 1.00 82.25 191 SER A C 1
ATOM 1504 O O . SER A 1 191 ? 4.786 -14.887 9.559 1.00 82.25 191 SER A O 1
ATOM 1506 N N . PHE A 1 192 ? 3.617 -14.333 11.380 1.00 75.44 192 PHE A N 1
ATOM 1507 C CA . PHE A 1 192 ? 4.133 -15.363 12.287 1.00 75.44 192 PHE A CA 1
ATOM 1508 C C . PHE A 1 192 ? 3.066 -16.450 12.539 1.00 75.44 192 PHE A C 1
ATOM 1510 O O . PHE A 1 192 ? 1.887 -16.168 12.358 1.00 75.44 192 PHE A O 1
ATOM 1517 N N . ASP A 1 193 ? 3.471 -17.669 12.928 1.00 71.00 193 ASP A N 1
ATOM 1518 C CA . ASP A 1 193 ? 2.587 -18.790 13.320 1.00 71.00 193 ASP A CA 1
ATOM 1519 C C . ASP A 1 193 ? 1.356 -19.021 12.409 1.00 71.00 193 ASP A C 1
ATOM 1521 O O . ASP A 1 193 ? 0.217 -19.051 12.864 1.00 71.00 193 ASP A O 1
ATOM 1525 N N . ASP A 1 194 ? 1.594 -19.180 11.100 1.00 74.12 194 ASP A N 1
ATOM 1526 C CA . ASP A 1 194 ? 0.586 -19.434 10.050 1.00 74.12 194 ASP A CA 1
ATOM 1527 C C . ASP A 1 194 ? -0.467 -18.325 9.832 1.00 74.12 194 ASP A C 1
ATOM 1529 O O . ASP A 1 194 ? -1.358 -18.460 8.982 1.00 74.12 194 ASP A O 1
ATOM 1533 N N . GLU A 1 195 ? -0.339 -17.185 10.512 1.00 86.69 195 GLU A N 1
ATOM 1534 C CA . GLU A 1 195 ? -1.215 -16.037 10.309 1.00 86.69 195 GLU A CA 1
ATOM 1535 C C . GLU A 1 195 ? -0.847 -15.265 9.042 1.00 86.69 195 GLU A C 1
ATOM 1537 O O . GLU A 1 195 ? 0.320 -15.062 8.699 1.00 86.69 195 GLU A O 1
ATOM 1542 N N . TRP A 1 196 ? -1.866 -14.782 8.340 1.00 92.44 196 TRP A N 1
ATOM 1543 C CA . TRP A 1 196 ? -1.707 -13.891 7.202 1.00 92.44 196 TRP A CA 1
ATOM 1544 C C . TRP A 1 196 ? -2.295 -12.524 7.501 1.00 92.44 196 TRP A C 1
ATOM 1546 O O . TRP A 1 196 ? -3.371 -12.402 8.089 1.00 92.44 196 TRP A O 1
ATOM 1556 N N . PHE A 1 197 ? -1.585 -11.493 7.055 1.00 93.81 197 PHE A N 1
ATOM 1557 C CA . PHE A 1 197 ? -1.824 -10.122 7.458 1.00 93.81 197 PHE A CA 1
ATOM 1558 C C . PHE A 1 197 ? -1.667 -9.131 6.299 1.00 93.81 197 PHE A C 1
ATOM 1560 O O . PHE A 1 197 ? -0.800 -9.280 5.434 1.00 93.81 197 PHE A O 1
ATOM 1567 N N . ALA A 1 198 ? -2.483 -8.080 6.312 1.00 95.06 198 ALA A N 1
ATOM 1568 C CA . ALA A 1 198 ? -2.245 -6.836 5.590 1.00 95.06 198 ALA A CA 1
ATOM 1569 C C . ALA A 1 198 ? -2.676 -5.647 6.447 1.00 95.06 198 ALA A C 1
ATOM 1571 O O . ALA A 1 198 ? -3.628 -5.737 7.221 1.00 95.06 198 ALA A O 1
ATOM 1572 N N . SER A 1 199 ? -2.027 -4.502 6.249 1.00 96.62 199 SER A N 1
ATOM 1573 C CA . SER A 1 199 ? -2.490 -3.241 6.817 1.00 96.62 199 SER A CA 1
ATOM 1574 C C . SER A 1 199 ? -2.293 -2.074 5.865 1.00 96.62 199 SER A C 1
ATOM 1576 O O . SER A 1 199 ? -1.440 -2.115 4.972 1.00 96.62 199 SER A O 1
ATOM 1578 N N . SER A 1 200 ? -3.079 -1.023 6.069 1.00 96.56 200 SER A N 1
ATOM 1579 C CA . SER A 1 200 ? -2.812 0.288 5.488 1.00 96.56 200 SER A CA 1
ATOM 1580 C C . SER A 1 200 ? -1.634 0.958 6.199 1.00 96.56 200 SER A C 1
ATOM 1582 O O . SER A 1 200 ? -1.246 0.577 7.310 1.00 96.56 200 SER A O 1
ATOM 1584 N N . SER A 1 201 ? -1.083 2.005 5.586 1.00 94.25 201 SER A N 1
ATOM 1585 C CA . SER A 1 201 ? -0.294 2.982 6.335 1.00 94.25 201 SER A CA 1
ATOM 1586 C C . SER A 1 201 ? -1.173 3.695 7.366 1.00 94.25 201 SER A C 1
ATOM 1588 O O . SER A 1 201 ? -2.388 3.815 7.185 1.00 94.25 201 SER A O 1
ATOM 1590 N N . MET A 1 202 ? -0.550 4.198 8.431 1.00 93.44 202 MET A N 1
ATOM 1591 C CA . MET A 1 202 ? -1.218 5.081 9.385 1.00 93.44 202 MET A CA 1
ATOM 1592 C C . MET A 1 202 ? -1.586 6.382 8.678 1.00 93.44 202 MET A C 1
ATOM 1594 O O . MET A 1 202 ? -0.706 7.127 8.249 1.00 93.44 202 MET A O 1
ATOM 1598 N N . ARG A 1 203 ? -2.882 6.652 8.551 1.00 94.19 203 ARG A N 1
ATOM 1599 C CA . ARG A 1 203 ? -3.373 7.924 8.040 1.00 94.19 203 ARG A CA 1
ATOM 1600 C C . ARG A 1 203 ? -3.441 8.917 9.185 1.00 94.19 203 ARG A C 1
ATOM 1602 O O . ARG A 1 203 ? -4.194 8.706 10.133 1.00 94.19 203 ARG A O 1
ATOM 1609 N N . GLU A 1 204 ? -2.669 9.989 9.083 1.00 94.44 204 GLU A N 1
ATOM 1610 C CA . GLU A 1 204 ? -2.712 11.079 10.052 1.00 94.44 204 GLU A CA 1
ATOM 1611 C C . GLU A 1 204 ? -4.008 11.890 9.933 1.00 94.44 204 GLU A C 1
ATOM 1613 O O . GLU A 1 204 ? -4.535 12.119 8.842 1.00 94.44 204 GLU A O 1
ATOM 1618 N N . ILE A 1 205 ? -4.522 12.308 11.086 1.00 93.56 205 ILE A N 1
ATOM 1619 C CA . ILE A 1 205 ? -5.736 13.094 11.261 1.00 93.56 205 ILE A CA 1
ATOM 1620 C C . ILE A 1 205 ? -5.391 14.259 12.186 1.00 93.56 205 ILE A C 1
ATOM 1622 O O . ILE A 1 205 ? -4.878 14.045 13.288 1.00 93.56 205 ILE A O 1
ATOM 1626 N N . GLY A 1 206 ? -5.721 15.473 11.750 1.00 85.88 206 GLY A N 1
ATOM 1627 C CA . GLY A 1 206 ? -5.509 16.687 12.530 1.00 85.88 206 GLY A CA 1
ATOM 1628 C C . GLY A 1 206 ? -4.567 17.681 11.867 1.00 85.88 206 GLY A C 1
ATOM 1629 O O . GLY A 1 206 ? -4.175 17.530 10.710 1.00 85.88 206 GLY A O 1
ATOM 1630 N N . SER A 1 207 ? -4.228 18.726 12.617 1.00 76.56 207 SER A N 1
ATOM 1631 C CA . SER A 1 207 ? -3.409 19.849 12.142 1.00 76.56 207 SER A CA 1
ATOM 1632 C C . SER A 1 207 ? -1.908 19.541 12.040 1.00 76.56 207 SER A C 1
ATOM 1634 O O . SER A 1 207 ? -1.172 20.308 11.420 1.00 76.56 207 SER A O 1
ATOM 1636 N N . GLY A 1 208 ? -1.441 18.449 12.655 1.00 69.44 208 GLY A N 1
ATOM 1637 C CA . GLY A 1 208 ? -0.025 18.059 12.690 1.00 69.44 208 GLY A CA 1
ATOM 1638 C C . GLY A 1 208 ? 0.867 18.948 13.568 1.00 69.44 208 GLY A C 1
ATOM 1639 O O . GLY A 1 208 ? 2.085 18.789 13.561 1.00 69.44 208 GLY A O 1
ATOM 1640 N N . ILE A 1 209 ? 0.288 19.897 14.317 1.00 70.31 209 ILE A N 1
ATOM 1641 C CA . ILE A 1 209 ? 1.036 20.780 15.232 1.00 70.31 209 ILE A CA 1
ATOM 1642 C C . ILE A 1 209 ? 1.492 20.004 16.482 1.00 70.31 209 ILE A C 1
ATOM 1644 O O . ILE A 1 209 ? 2.589 20.228 16.989 1.00 70.31 209 ILE A O 1
ATOM 1648 N N . ASN A 1 210 ? 0.661 19.063 16.941 1.00 76.12 210 ASN A N 1
ATOM 1649 C CA . ASN A 1 210 ? 0.972 18.070 17.971 1.00 76.12 210 ASN A CA 1
ATOM 1650 C C . ASN A 1 210 ? 1.111 16.678 17.332 1.00 76.12 210 ASN A C 1
ATOM 1652 O O . ASN A 1 210 ? 0.988 16.524 16.119 1.00 76.12 210 ASN A O 1
ATOM 1656 N N . LEU A 1 211 ? 1.329 15.646 18.152 1.00 85.12 211 LEU A N 1
ATOM 1657 C CA . LEU A 1 211 ? 1.282 14.260 17.690 1.00 85.12 211 LEU A CA 1
ATOM 1658 C C . LEU A 1 211 ? -0.105 13.957 17.100 1.00 85.12 211 LEU A C 1
ATOM 1660 O O . LEU A 1 211 ? -1.088 13.878 17.838 1.00 85.12 211 LEU A O 1
ATOM 1664 N N . SER A 1 212 ? -0.171 13.800 15.778 1.00 92.12 212 SER A N 1
ATOM 1665 C CA . SER A 1 212 ? -1.416 13.577 15.044 1.00 92.12 212 SER A CA 1
ATOM 1666 C C . SER A 1 212 ? -2.174 12.357 15.571 1.00 92.12 212 SER A C 1
ATOM 1668 O O . SER A 1 212 ? -1.586 11.308 15.873 1.00 92.12 212 SER A O 1
ATOM 1670 N N . ASN A 1 213 ? -3.502 12.462 15.610 1.00 95.62 213 ASN A N 1
ATOM 1671 C CA . ASN A 1 213 ? -4.357 11.281 15.672 1.00 95.62 213 ASN A CA 1
ATOM 1672 C C . ASN A 1 213 ? -4.096 10.442 14.419 1.00 95.62 213 ASN A C 1
ATOM 1674 O O . ASN A 1 213 ? -3.719 10.978 13.377 1.00 95.62 213 ASN A O 1
ATOM 1678 N N . ASN A 1 214 ? -4.251 9.126 14.497 1.00 96.12 214 ASN A N 1
ATOM 1679 C CA . ASN A 1 214 ? -4.056 8.298 13.313 1.00 96.12 214 ASN A CA 1
ATOM 1680 C C . ASN A 1 214 ? -5.011 7.120 13.250 1.00 96.12 214 ASN A C 1
ATOM 1682 O O . ASN A 1 214 ? -5.485 6.626 14.269 1.00 96.12 214 ASN A O 1
ATOM 1686 N N . LEU A 1 215 ? -5.297 6.692 12.027 1.00 97.50 215 LEU A N 1
ATOM 1687 C CA . LEU A 1 215 ? -6.192 5.586 11.738 1.00 97.50 215 LEU A CA 1
ATOM 1688 C C . LEU A 1 215 ? -5.522 4.618 10.767 1.00 97.50 215 LEU A C 1
ATOM 1690 O O . LEU A 1 215 ? -4.870 5.040 9.812 1.00 97.50 215 LEU A O 1
ATOM 1694 N N . ALA A 1 216 ? -5.706 3.323 11.001 1.00 97.75 216 ALA A N 1
ATOM 1695 C CA . ALA A 1 216 ? -5.267 2.282 10.083 1.00 97.75 216 ALA A CA 1
ATOM 1696 C C . ALA A 1 216 ? -6.299 1.161 9.955 1.00 97.75 216 ALA A C 1
ATOM 1698 O O . ALA A 1 216 ? -7.080 0.883 10.872 1.00 97.75 216 ALA A O 1
ATOM 1699 N N . TYR A 1 217 ? -6.269 0.524 8.791 1.00 98.44 217 TYR A N 1
ATOM 1700 C CA . TYR A 1 217 ? -7.057 -0.646 8.451 1.00 98.44 217 TYR A CA 1
ATOM 1701 C C . TYR A 1 217 ? -6.180 -1.895 8.488 1.00 98.44 217 TYR A C 1
ATOM 1703 O O . TYR A 1 217 ? -5.055 -1.873 7.991 1.00 98.44 217 TYR A O 1
ATOM 1711 N N . TYR A 1 218 ? -6.696 -2.972 9.069 1.00 97.75 218 TYR A N 1
ATOM 1712 C CA . TYR A 1 218 ? -6.002 -4.241 9.243 1.00 97.75 218 TYR A CA 1
ATOM 1713 C C . TYR A 1 218 ? -6.867 -5.396 8.753 1.00 97.75 218 TYR A C 1
ATOM 1715 O O . TYR A 1 218 ? -8.082 -5.421 8.969 1.00 97.75 218 TYR A O 1
ATOM 1723 N N . ILE A 1 219 ? -6.212 -6.367 8.132 1.00 97.50 219 ILE A N 1
ATOM 1724 C CA . ILE A 1 219 ? -6.795 -7.604 7.629 1.00 97.50 219 ILE A CA 1
ATOM 1725 C C . ILE A 1 219 ? -5.953 -8.740 8.182 1.00 97.50 219 ILE A C 1
ATOM 1727 O O . ILE A 1 219 ? -4.743 -8.765 7.979 1.00 97.50 219 ILE A O 1
ATOM 1731 N N . GLU A 1 220 ? -6.598 -9.688 8.844 1.00 96.19 220 GLU A N 1
ATOM 1732 C CA . GLU A 1 220 ? -5.973 -10.867 9.435 1.00 96.19 220 GLU A CA 1
ATOM 1733 C C . GLU A 1 220 ? -6.738 -12.126 9.026 1.00 96.19 220 GLU A C 1
ATOM 1735 O O . GLU A 1 220 ? -7.936 -12.078 8.723 1.00 96.19 220 GLU A O 1
ATOM 1740 N N . GLY A 1 221 ? -6.047 -13.261 9.010 1.00 94.56 221 GLY A N 1
ATOM 1741 C CA . GLY A 1 221 ? -6.661 -14.556 8.756 1.00 94.56 221 GLY A CA 1
ATOM 1742 C C . GLY A 1 221 ? -5.660 -15.602 8.300 1.00 94.56 221 GLY A C 1
ATOM 1743 O O . GLY A 1 221 ? -4.543 -15.676 8.801 1.00 94.56 221 GLY A O 1
ATOM 1744 N N . THR A 1 222 ? -6.079 -16.415 7.340 1.00 92.25 222 THR A N 1
ATOM 1745 C CA . THR A 1 222 ? -5.292 -17.517 6.782 1.00 92.25 222 THR A CA 1
ATOM 1746 C C . THR A 1 222 ? -4.831 -17.185 5.371 1.00 92.25 222 THR A C 1
ATOM 1748 O O . THR A 1 222 ? -5.325 -16.255 4.739 1.00 92.25 222 THR A O 1
ATOM 1751 N N . GLN A 1 223 ? -3.976 -18.030 4.794 1.00 89.38 223 GLN A N 1
ATOM 1752 C CA . GLN A 1 223 ? -3.570 -17.906 3.392 1.00 89.38 223 GLN A CA 1
ATOM 1753 C C . GLN A 1 223 ? -4.750 -17.801 2.402 1.00 89.38 223 GLN A C 1
ATOM 1755 O O . GLN A 1 223 ? -4.600 -17.254 1.303 1.00 89.38 223 GLN A O 1
ATOM 1760 N N . HIS A 1 224 ? -5.900 -18.377 2.753 1.00 90.44 224 HIS A N 1
ATOM 1761 C CA . HIS A 1 224 ? -7.032 -18.545 1.847 1.00 90.44 224 HIS A CA 1
ATOM 1762 C C . HIS A 1 224 ? -8.184 -17.582 2.119 1.00 90.44 224 HIS A C 1
ATOM 1764 O O . HIS A 1 224 ? -8.925 -17.267 1.187 1.00 90.44 224 HIS A O 1
ATOM 1770 N N . ALA A 1 225 ? -8.321 -17.102 3.353 1.00 93.81 225 ALA A N 1
ATOM 1771 C CA . ALA A 1 225 ? -9.434 -16.264 3.761 1.00 93.81 225 ALA A CA 1
ATOM 1772 C C . ALA A 1 225 ? -9.010 -15.258 4.829 1.00 93.81 225 ALA A C 1
ATOM 1774 O O . ALA A 1 225 ? -8.354 -15.617 5.807 1.00 93.81 225 ALA A O 1
ATOM 1775 N N . ALA A 1 226 ? -9.449 -14.014 4.657 1.00 95.69 226 ALA A N 1
ATOM 1776 C CA . ALA A 1 226 ? -9.433 -13.031 5.723 1.00 95.69 226 ALA A CA 1
ATOM 1777 C C . ALA A 1 226 ? -10.582 -13.361 6.679 1.00 95.69 226 ALA A C 1
ATOM 1779 O O . ALA A 1 226 ? -11.722 -13.497 6.240 1.00 95.69 226 ALA A O 1
ATOM 1780 N N . THR A 1 227 ? -10.290 -13.489 7.965 1.00 96.06 227 THR A N 1
ATOM 1781 C CA . THR A 1 227 ? -11.265 -13.846 9.009 1.00 96.06 227 THR A CA 1
ATOM 1782 C C . THR A 1 227 ? -11.522 -12.688 9.965 1.00 96.06 227 THR A C 1
ATOM 1784 O O . THR A 1 227 ? -12.494 -12.694 10.715 1.00 96.06 227 THR A O 1
ATOM 1787 N N . SER A 1 228 ? -10.688 -11.652 9.914 1.00 97.12 228 SER A N 1
ATOM 1788 C CA . SER A 1 228 ? -10.764 -10.490 10.786 1.00 97.12 228 SER A CA 1
ATOM 1789 C C . SER A 1 228 ? -10.437 -9.226 9.997 1.00 97.12 228 SER A C 1
ATOM 1791 O O . SER A 1 228 ? -9.403 -9.140 9.333 1.00 97.12 228 SER A O 1
ATOM 1793 N N . LEU A 1 229 ? -11.344 -8.249 10.053 1.00 98.25 229 LEU A N 1
ATOM 1794 C CA . LEU A 1 229 ? -11.195 -6.928 9.444 1.00 98.25 229 LEU A CA 1
ATOM 1795 C C . LEU A 1 229 ? -11.318 -5.877 10.547 1.00 98.25 229 LEU A C 1
ATOM 1797 O O . LEU A 1 229 ? -12.337 -5.843 11.238 1.00 98.25 229 LEU A O 1
ATOM 1801 N N . LYS A 1 230 ? -10.313 -5.012 10.710 1.00 98.31 230 LYS A N 1
ATOM 1802 C CA . LYS A 1 230 ? -10.275 -4.034 11.807 1.00 98.31 230 LYS A CA 1
ATOM 1803 C C . LYS A 1 230 ? -9.976 -2.632 11.310 1.00 98.31 230 LYS A C 1
ATOM 1805 O O . LYS A 1 230 ? -8.969 -2.422 10.643 1.00 98.31 230 LYS A O 1
ATOM 1810 N N . VAL A 1 231 ? -10.764 -1.655 11.740 1.00 98.38 231 VAL A N 1
ATOM 1811 C CA . VAL A 1 231 ? -10.347 -0.248 11.744 1.00 98.38 231 VAL A CA 1
ATOM 1812 C C . VAL A 1 231 ? -9.893 0.094 13.155 1.00 98.38 231 VAL A C 1
ATOM 1814 O O . VAL A 1 231 ? -10.632 -0.132 14.116 1.00 98.38 231 VAL A O 1
ATOM 1817 N N . LYS A 1 232 ? -8.683 0.639 13.292 1.00 98.38 232 LYS A N 1
ATOM 1818 C CA . LYS A 1 232 ? -8.156 1.123 14.570 1.00 98.38 232 LYS A CA 1
ATOM 1819 C C . LYS A 1 232 ? -7.853 2.610 14.471 1.00 98.38 232 LYS A C 1
ATOM 1821 O O . LYS A 1 232 ? -7.077 3.020 13.614 1.00 98.38 232 LYS A O 1
ATOM 1826 N N . LEU A 1 233 ? -8.452 3.389 15.364 1.00 98.38 233 LEU A N 1
ATOM 1827 C CA . LEU A 1 233 ? -8.130 4.791 15.605 1.00 98.38 233 LEU A CA 1
ATOM 1828 C C . LEU A 1 233 ? -7.243 4.887 16.848 1.00 98.38 233 LEU A C 1
ATOM 1830 O O . LEU A 1 233 ? -7.540 4.263 17.865 1.00 98.38 233 LEU A O 1
ATOM 18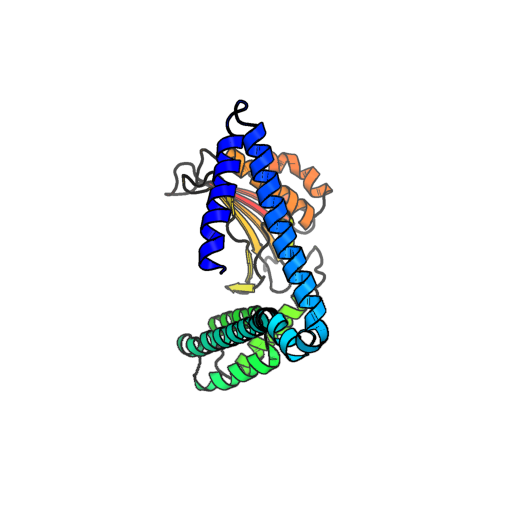34 N N . ASN A 1 234 ? -6.207 5.712 16.784 1.00 96.94 234 ASN A N 1
ATOM 1835 C CA . ASN A 1 234 ? -5.403 6.135 17.921 1.00 96.94 234 ASN A CA 1
ATOM 1836 C C . ASN A 1 234 ? -5.586 7.642 18.109 1.00 96.94 234 ASN A C 1
ATOM 1838 O O . ASN A 1 234 ? -5.222 8.437 17.238 1.00 96.94 234 ASN A O 1
ATOM 1842 N N . VAL A 1 235 ? -6.153 8.021 19.251 1.00 96.50 235 VAL A N 1
ATOM 1843 C CA . VAL A 1 235 ? -6.314 9.410 19.670 1.00 96.50 235 VAL A CA 1
ATOM 1844 C C . VAL A 1 235 ? -5.104 9.795 20.512 1.00 96.50 235 VAL A C 1
ATOM 1846 O O . VAL A 1 235 ? -5.030 9.515 21.707 1.00 96.50 235 VAL A O 1
ATOM 1849 N N . ASN A 1 236 ? -4.134 10.410 19.846 1.00 94.31 236 ASN A N 1
ATOM 1850 C CA . ASN A 1 236 ? -2.894 10.922 20.422 1.00 94.31 236 ASN A CA 1
ATOM 1851 C C . ASN A 1 236 ? -3.004 12.397 20.835 1.00 94.31 236 ASN A C 1
ATOM 1853 O O . ASN A 1 236 ? -2.258 12.862 21.691 1.00 94.31 236 ASN A O 1
ATOM 1857 N N . ASN A 1 237 ? -3.946 13.123 20.240 1.00 93.56 237 ASN A N 1
ATOM 1858 C CA . ASN A 1 237 ? -4.289 14.498 20.546 1.00 93.56 237 ASN A CA 1
ATOM 1859 C C . ASN A 1 237 ? -5.771 14.565 20.967 1.00 93.56 237 ASN A C 1
ATOM 1861 O O . ASN A 1 237 ? -6.650 14.635 20.097 1.00 93.56 237 ASN A O 1
ATOM 1865 N N . PRO A 1 238 ? -6.066 14.518 22.283 1.00 92.00 238 PRO A N 1
ATOM 1866 C CA . PRO A 1 238 ? -7.435 14.546 22.798 1.00 92.00 238 PRO A CA 1
ATOM 1867 C C . PRO A 1 238 ? -8.228 15.802 22.415 1.00 92.00 238 PRO A C 1
ATOM 1869 O O . PRO A 1 238 ? -9.450 15.730 22.309 1.00 92.00 238 PRO A O 1
ATOM 1872 N N . ASP A 1 239 ? -7.553 16.924 22.150 1.00 92.19 239 ASP A N 1
ATOM 1873 C CA . ASP A 1 239 ? -8.202 18.182 21.760 1.00 92.19 239 ASP A CA 1
ATOM 1874 C C . ASP A 1 239 ? -8.867 18.090 20.373 1.00 92.19 239 ASP A C 1
ATOM 1876 O O . ASP A 1 239 ? -9.833 18.794 20.087 1.00 92.19 239 ASP A O 1
ATOM 1880 N N . GLU A 1 240 ? -8.385 17.183 19.517 1.00 93.44 240 GLU A N 1
ATOM 1881 C CA . GLU A 1 240 ? -8.912 16.920 18.171 1.00 93.44 240 GLU A CA 1
ATOM 1882 C C . GLU A 1 240 ? -9.661 15.570 18.096 1.00 93.44 240 GLU A C 1
ATOM 1884 O O . GLU A 1 240 ? -9.881 15.027 17.008 1.00 93.44 240 GLU A O 1
ATOM 1889 N N . ALA A 1 241 ? -10.050 15.002 19.246 1.00 94.69 241 ALA A N 1
ATOM 1890 C CA . ALA A 1 241 ? -10.677 13.683 19.327 1.00 94.69 241 ALA A CA 1
ATOM 1891 C C . ALA A 1 241 ? -11.985 13.586 18.530 1.00 94.69 241 ALA A C 1
ATOM 1893 O O . ALA A 1 241 ? -12.156 12.625 17.786 1.00 94.69 241 ALA A O 1
ATOM 1894 N N . GLY A 1 242 ? -12.868 14.588 18.627 1.00 95.19 242 GLY A N 1
ATOM 1895 C CA . GLY A 1 242 ? -14.181 14.558 17.968 1.00 95.19 242 GLY A CA 1
ATOM 1896 C C . GLY A 1 242 ? -14.081 14.385 16.449 1.00 95.19 242 GLY A C 1
ATOM 1897 O O . GLY A 1 242 ? -14.696 13.488 15.883 1.00 95.19 242 GLY A O 1
ATOM 1898 N N . THR A 1 243 ? -13.206 15.154 15.793 1.00 95.06 243 THR A N 1
ATOM 1899 C CA . THR A 1 243 ? -12.952 15.019 14.349 1.00 95.06 243 THR A CA 1
ATOM 1900 C C . THR A 1 243 ? -12.417 13.631 13.990 1.00 95.06 243 THR A C 1
ATOM 1902 O O . THR A 1 243 ? -12.803 13.049 12.976 1.00 95.06 243 THR A O 1
ATOM 1905 N N . ALA A 1 244 ? -11.514 13.084 14.807 1.00 96.44 244 ALA A N 1
ATOM 1906 C CA . ALA A 1 244 ? -10.946 11.762 14.567 1.00 96.44 244 ALA A CA 1
ATOM 1907 C C . ALA A 1 244 ? -11.976 10.637 14.770 1.00 96.44 244 ALA A C 1
ATOM 1909 O O . ALA A 1 244 ? -11.983 9.659 14.019 1.00 96.44 244 ALA A O 1
ATOM 1910 N N . GLU A 1 245 ? -12.869 10.797 15.743 1.00 97.75 245 GLU A N 1
ATOM 1911 C CA . GLU A 1 245 ? -13.985 9.898 16.020 1.00 97.75 245 GLU A CA 1
ATOM 1912 C C . GLU A 1 245 ? -15.035 9.912 14.898 1.00 97.75 245 GLU A C 1
ATOM 1914 O O . GLU A 1 245 ? -15.441 8.840 14.451 1.00 97.75 245 GLU A O 1
ATOM 1919 N N . ASP A 1 246 ? -15.396 11.081 14.361 1.00 97.44 246 ASP A N 1
ATOM 1920 C CA . ASP A 1 246 ? -16.306 11.197 13.210 1.00 97.44 246 ASP A CA 1
ATOM 1921 C C . ASP A 1 246 ? -15.750 10.475 11.974 1.00 97.44 246 ASP A C 1
ATOM 1923 O O . ASP A 1 246 ? -16.451 9.716 11.293 1.00 97.44 246 ASP A O 1
ATOM 1927 N N . ILE A 1 247 ? -14.451 10.655 11.712 1.00 96.94 247 ILE A N 1
ATOM 1928 C CA . ILE A 1 247 ? -13.745 9.948 10.641 1.00 96.94 247 ILE A CA 1
ATOM 1929 C C . ILE A 1 247 ? -13.787 8.438 10.898 1.00 96.94 247 ILE A C 1
ATOM 1931 O O . ILE A 1 247 ? -14.120 7.674 9.990 1.00 96.94 247 ILE A O 1
ATOM 1935 N N . PHE A 1 248 ? -13.491 7.992 12.119 1.00 98.19 248 PHE A N 1
ATOM 1936 C CA . PHE A 1 248 ? -13.533 6.579 12.492 1.00 98.19 248 PHE A CA 1
ATOM 1937 C C . PHE A 1 248 ? -14.921 5.955 12.303 1.00 98.19 248 PHE A C 1
ATOM 1939 O O . PHE A 1 248 ? -15.008 4.866 11.734 1.00 98.19 248 PHE A O 1
ATOM 1946 N N . ILE A 1 249 ? -16.000 6.645 12.692 1.00 98.19 249 ILE A N 1
ATOM 1947 C CA . ILE A 1 249 ? -17.385 6.195 12.467 1.00 98.19 249 ILE A CA 1
ATOM 1948 C C . ILE A 1 249 ? -17.635 5.985 10.973 1.00 98.19 249 ILE A C 1
ATOM 1950 O O . ILE A 1 249 ? -18.140 4.932 10.579 1.00 98.19 249 ILE A O 1
ATOM 1954 N N . GLY A 1 250 ? -17.238 6.947 10.133 1.00 97.25 250 GLY A N 1
ATOM 1955 C CA . GLY A 1 250 ? -17.371 6.839 8.680 1.00 97.25 250 GLY A CA 1
ATOM 1956 C C . GLY A 1 250 ? -16.663 5.604 8.111 1.00 97.25 250 GLY A C 1
ATOM 1957 O O . GLY A 1 250 ? -17.252 4.867 7.321 1.00 97.25 250 GLY A O 1
ATOM 1958 N N . HIS A 1 251 ? -15.436 5.329 8.564 1.00 97.94 251 HIS A N 1
ATOM 1959 C CA . HIS A 1 251 ? -14.667 4.158 8.125 1.00 97.94 251 HIS A CA 1
ATOM 1960 C C . HIS A 1 251 ? -15.266 2.841 8.639 1.00 97.94 251 HIS A C 1
ATOM 1962 O O . HIS A 1 251 ? -15.345 1.876 7.884 1.00 97.94 251 HIS A O 1
ATOM 1968 N N . ALA A 1 252 ? -15.716 2.788 9.896 1.00 98.12 252 ALA A N 1
ATOM 1969 C CA . ALA A 1 252 ? -16.359 1.606 10.474 1.00 98.12 252 ALA A CA 1
ATOM 1970 C C . ALA A 1 252 ? -17.663 1.253 9.738 1.00 98.12 252 ALA A C 1
ATOM 1972 O O . ALA A 1 252 ? -17.893 0.093 9.393 1.00 98.12 252 ALA A O 1
ATOM 1973 N N . MET A 1 253 ? -18.484 2.264 9.440 1.00 97.69 253 MET A N 1
ATOM 1974 C CA . MET A 1 253 ? -19.723 2.114 8.674 1.00 97.69 253 MET A CA 1
ATOM 1975 C C . MET A 1 253 ? -19.462 1.626 7.250 1.00 97.69 253 MET A C 1
ATOM 1977 O O . MET A 1 253 ? -20.107 0.677 6.804 1.00 97.69 253 MET A O 1
ATOM 1981 N N . HIS A 1 254 ? -18.490 2.228 6.560 1.00 97.62 254 HIS A N 1
ATOM 1982 C CA . HIS A 1 254 ? -18.135 1.816 5.206 1.00 97.62 254 HIS A CA 1
ATOM 1983 C C . HIS A 1 254 ? -17.554 0.396 5.182 1.00 97.62 254 HIS A C 1
ATOM 1985 O O . HIS A 1 254 ? -17.976 -0.427 4.372 1.00 97.62 254 HIS A O 1
ATOM 1991 N N . LEU A 1 255 ? -16.667 0.052 6.124 1.00 97.75 255 LEU A N 1
ATOM 1992 C CA . LEU A 1 255 ? -16.148 -1.310 6.248 1.00 97.75 255 LEU A CA 1
ATOM 1993 C C . LEU A 1 255 ? -17.285 -2.321 6.447 1.00 97.75 255 LEU A C 1
ATOM 1995 O O . LEU A 1 255 ? -17.303 -3.359 5.789 1.00 97.75 255 LEU A O 1
ATOM 1999 N N . LEU A 1 256 ? -18.247 -2.017 7.322 1.00 96.81 256 LEU A N 1
ATOM 2000 C CA . LEU A 1 256 ? -19.397 -2.881 7.579 1.00 96.81 256 LEU A CA 1
ATOM 2001 C C . LEU A 1 256 ? -20.280 -3.059 6.336 1.00 96.81 256 LEU A C 1
ATOM 2003 O O . LEU A 1 256 ? -20.714 -4.174 6.041 1.00 96.81 256 LEU A O 1
ATOM 2007 N N . GLU A 1 257 ? -20.520 -1.990 5.582 1.00 96.38 257 GLU A N 1
ATOM 2008 C CA . GLU A 1 257 ? -21.259 -2.056 4.322 1.00 96.38 257 GLU A CA 1
ATOM 2009 C C . GLU A 1 257 ? -20.553 -2.959 3.302 1.00 96.38 257 GLU A C 1
ATOM 2011 O O . GLU A 1 257 ? -21.178 -3.868 2.750 1.00 96.38 257 GLU A O 1
ATOM 2016 N N . ARG A 1 258 ? -19.248 -2.748 3.090 1.00 96.06 258 ARG A N 1
ATOM 2017 C CA . ARG A 1 258 ? -18.438 -3.482 2.105 1.00 96.06 258 ARG A CA 1
ATOM 2018 C C . ARG A 1 258 ? -18.234 -4.946 2.489 1.00 96.06 258 ARG A C 1
ATOM 2020 O O . ARG A 1 258 ? -18.290 -5.819 1.625 1.00 96.06 258 ARG A O 1
ATOM 2027 N N . ALA A 1 259 ? -18.044 -5.228 3.777 1.00 95.00 259 ALA A N 1
ATOM 2028 C CA . ALA A 1 259 ? -17.837 -6.579 4.289 1.00 95.00 259 ALA A CA 1
ATOM 2029 C C . ALA A 1 259 ? -19.142 -7.384 4.416 1.00 95.00 259 ALA A C 1
ATOM 2031 O O . ALA A 1 259 ? -19.116 -8.622 4.380 1.00 95.00 259 ALA A O 1
ATOM 2032 N N . MET A 1 260 ? -20.282 -6.711 4.594 1.00 93.44 260 MET A N 1
ATOM 2033 C CA . MET A 1 260 ? -21.569 -7.363 4.819 1.00 93.44 260 MET A CA 1
ATOM 2034 C C . MET A 1 260 ? -22.647 -6.922 3.835 1.00 93.44 260 MET A C 1
ATOM 2036 O O . MET A 1 260 ? -23.024 -7.696 2.960 1.00 93.44 260 MET A O 1
ATOM 2040 N N . SER A 1 261 ? -23.240 -5.753 4.072 1.00 93.38 261 SER A N 1
ATOM 2041 C CA . SER A 1 261 ? -24.309 -5.162 3.263 1.00 93.38 261 SER A CA 1
ATOM 2042 C C . SER A 1 261 ? -24.705 -3.802 3.832 1.00 93.38 261 SER A C 1
ATOM 2044 O O . SER A 1 261 ? -24.573 -3.566 5.038 1.00 93.38 261 SER A O 1
ATOM 2046 N N . LEU A 1 262 ? -25.333 -2.971 3.002 1.00 93.31 262 LEU A N 1
ATOM 2047 C CA . LEU A 1 262 ? -25.950 -1.714 3.430 1.00 93.31 262 LEU A CA 1
ATOM 2048 C C . LEU A 1 262 ? -26.977 -1.914 4.562 1.00 93.31 262 LEU A C 1
ATOM 2050 O O . LEU A 1 262 ? -27.003 -1.159 5.529 1.00 93.31 262 LEU A O 1
ATOM 2054 N N . ASN A 1 263 ? -27.767 -2.991 4.512 1.00 94.56 263 ASN A N 1
ATOM 2055 C CA . ASN A 1 263 ? -28.752 -3.305 5.556 1.00 94.56 263 ASN A CA 1
ATOM 2056 C C . ASN A 1 263 ? -28.109 -3.641 6.913 1.00 94.56 263 ASN A C 1
ATOM 2058 O O . ASN A 1 263 ? -28.711 -3.418 7.963 1.00 94.56 263 ASN A O 1
ATOM 2062 N N . ALA A 1 264 ? -26.912 -4.235 6.926 1.00 92.88 264 ALA A N 1
ATOM 2063 C CA . ALA A 1 264 ? -26.174 -4.463 8.168 1.00 92.88 264 ALA A CA 1
ATOM 2064 C C . ALA A 1 264 ? -25.646 -3.141 8.738 1.00 92.88 264 ALA A C 1
ATOM 2066 O O . ALA A 1 264 ? -25.802 -2.902 9.936 1.00 92.88 264 ALA A O 1
ATOM 2067 N N . ALA A 1 265 ? -25.111 -2.278 7.871 1.00 94.38 265 ALA A N 1
ATOM 2068 C CA . ALA A 1 265 ? -24.639 -0.952 8.244 1.00 94.38 265 ALA A CA 1
ATOM 2069 C C . ALA A 1 265 ? -25.764 -0.106 8.862 1.00 94.38 265 ALA A C 1
ATOM 2071 O O . ALA A 1 265 ? -25.631 0.342 9.997 1.00 94.38 265 ALA A O 1
ATOM 2072 N N . GLU A 1 266 ? -26.918 0.018 8.200 1.00 94.50 266 GLU A N 1
ATOM 2073 C CA . GLU A 1 266 ? -28.046 0.807 8.723 1.00 94.50 266 GLU A CA 1
ATOM 2074 C C . GLU A 1 266 ? -28.583 0.282 10.066 1.00 94.50 266 GLU A C 1
ATOM 2076 O O . GLU A 1 266 ? -28.891 1.070 10.959 1.00 94.50 266 GLU A O 1
ATOM 2081 N N . ARG A 1 267 ? -28.617 -1.043 10.274 1.00 95.38 267 ARG A N 1
ATOM 2082 C CA . ARG A 1 267 ? -29.037 -1.630 11.563 1.00 95.38 267 ARG A CA 1
ATOM 2083 C C . ARG A 1 267 ? -28.097 -1.291 12.721 1.00 95.38 267 ARG A C 1
ATOM 2085 O O . ARG A 1 267 ? -28.560 -1.178 13.854 1.00 95.38 267 ARG A O 1
ATOM 2092 N N . LEU A 1 268 ? -26.794 -1.168 12.465 1.00 95.56 268 LEU A N 1
ATOM 2093 C CA . LEU A 1 268 ? -25.784 -0.916 13.501 1.00 95.56 268 LEU A CA 1
ATOM 2094 C C . LEU A 1 268 ? -25.345 0.549 13.587 1.00 95.56 268 LEU A C 1
ATOM 2096 O O . LEU A 1 268 ? -24.645 0.908 14.530 1.00 95.56 268 LEU A O 1
ATOM 2100 N N . LYS A 1 269 ? -25.813 1.404 12.674 1.00 96.19 269 LYS A N 1
ATOM 2101 C CA . LYS A 1 269 ? -25.460 2.823 12.572 1.00 96.19 269 LYS A CA 1
ATOM 2102 C C . LYS A 1 269 ? -25.512 3.569 13.897 1.00 96.19 269 LYS A C 1
ATOM 2104 O O . LYS A 1 269 ? -24.526 4.181 14.290 1.00 96.19 269 LYS A O 1
ATOM 2109 N N . MET A 1 270 ? -26.634 3.473 14.612 1.00 96.44 270 MET A N 1
ATOM 2110 C CA . MET A 1 270 ? -26.794 4.166 15.893 1.00 96.44 270 MET A CA 1
ATOM 2111 C C . MET A 1 270 ? -25.830 3.640 16.959 1.00 96.44 270 MET A C 1
ATOM 2113 O O . MET A 1 270 ? -25.282 4.436 17.706 1.00 96.44 270 MET A O 1
ATOM 2117 N N . ARG A 1 271 ? -25.573 2.325 17.002 1.00 96.75 271 ARG A N 1
ATOM 2118 C CA . ARG A 1 271 ? -24.636 1.717 17.965 1.00 96.75 271 ARG A CA 1
ATOM 2119 C C . ARG A 1 271 ? -23.186 2.103 17.676 1.00 96.75 271 ARG A C 1
ATOM 2121 O O . ARG A 1 271 ? -22.418 2.316 18.601 1.00 96.75 271 ARG A O 1
ATOM 2128 N N . ILE A 1 272 ? -22.813 2.209 16.400 1.00 97.25 272 ILE A N 1
ATOM 2129 C CA . ILE A 1 272 ? -21.479 2.672 15.995 1.00 97.25 272 ILE A CA 1
ATOM 2130 C C . ILE A 1 272 ? -21.319 4.162 16.325 1.00 97.25 272 ILE A C 1
ATOM 2132 O O . ILE A 1 272 ? -20.278 4.558 16.839 1.00 97.25 272 ILE A O 1
ATOM 2136 N N . ALA A 1 273 ? -22.359 4.972 16.102 1.00 96.88 273 ALA A N 1
ATOM 2137 C CA . ALA A 1 273 ? -22.329 6.411 16.351 1.00 96.88 273 ALA A CA 1
ATOM 2138 C C . ALA A 1 273 ? -22.218 6.794 17.839 1.00 96.88 273 ALA A C 1
ATOM 2140 O O . ALA A 1 273 ? -21.688 7.861 18.133 1.00 96.88 273 ALA A O 1
ATOM 2141 N N . THR A 1 274 ? -22.679 5.958 18.782 1.00 96.62 274 THR A N 1
ATOM 2142 C CA . THR A 1 274 ? -22.480 6.240 20.220 1.00 96.62 274 THR A CA 1
ATOM 2143 C C . THR A 1 274 ? -21.043 6.019 20.679 1.00 96.62 274 THR A C 1
ATOM 2145 O O . THR A 1 274 ? -20.659 6.536 21.726 1.00 96.62 274 THR A O 1
ATOM 2148 N N . LEU A 1 275 ? -20.250 5.249 19.920 1.00 96.81 275 LEU A N 1
ATOM 2149 C CA . LEU A 1 275 ? -18.878 4.866 20.263 1.00 96.81 275 LEU A CA 1
ATOM 2150 C C . LEU A 1 275 ? -18.743 4.164 21.627 1.00 96.81 275 LEU A C 1
ATOM 2152 O O . LEU A 1 275 ? -17.646 4.091 22.192 1.00 96.81 275 LEU A O 1
ATOM 2156 N N . GLU A 1 276 ? -19.835 3.632 22.166 1.00 96.94 276 GLU A N 1
ATOM 2157 C CA . GLU A 1 276 ? -19.807 2.783 23.351 1.00 96.94 276 GLU A CA 1
ATOM 2158 C C . GLU A 1 276 ? -19.320 1.384 22.976 1.00 96.94 276 GLU A C 1
ATOM 2160 O O . GLU A 1 276 ? -19.580 0.893 21.876 1.00 96.94 276 GLU A O 1
ATOM 2165 N N . THR A 1 277 ? -18.611 0.727 23.894 1.00 97.56 277 THR A N 1
ATOM 2166 C CA . THR A 1 277 ? -18.180 -0.656 23.681 1.00 97.56 277 THR A CA 1
ATOM 2167 C C . THR A 1 277 ? -19.401 -1.545 23.482 1.00 97.56 277 THR A C 1
ATOM 216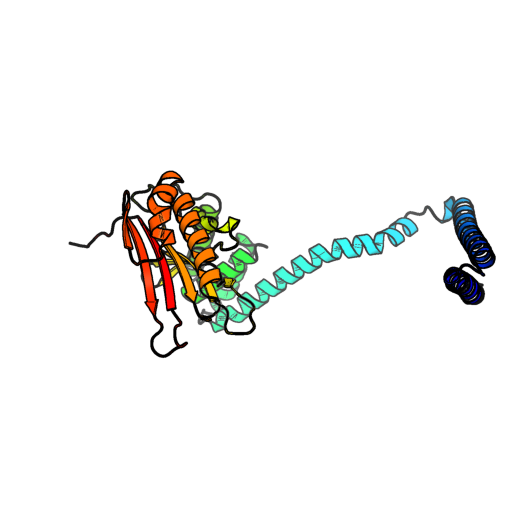9 O O . THR A 1 277 ? -20.312 -1.550 24.311 1.00 97.56 277 THR A O 1
ATOM 2172 N N . PHE A 1 278 ? -19.417 -2.320 22.402 1.00 97.56 278 PHE A N 1
ATOM 2173 C CA . PHE A 1 278 ? -20.509 -3.242 22.137 1.00 97.56 278 PHE A CA 1
ATOM 2174 C C . PHE A 1 278 ? -20.061 -4.451 21.327 1.00 97.56 278 PHE A C 1
ATOM 2176 O O . PHE A 1 278 ? -19.103 -4.385 20.559 1.00 97.56 278 PHE A O 1
ATOM 2183 N N . GLU A 1 279 ? -20.842 -5.522 21.444 1.00 96.88 279 GLU A N 1
ATOM 2184 C CA . GLU A 1 279 ? -20.728 -6.715 20.614 1.00 96.88 279 GLU A CA 1
ATOM 2185 C C . GLU A 1 279 ? -22.054 -7.004 19.895 1.00 96.88 279 GLU A C 1
ATOM 2187 O O . GLU A 1 279 ? -23.142 -6.681 20.394 1.00 96.88 279 GLU A O 1
ATOM 2192 N N . ALA A 1 280 ? -21.983 -7.530 18.676 1.00 94.62 280 ALA A N 1
ATOM 2193 C CA . ALA A 1 280 ? -23.153 -7.896 17.890 1.00 94.62 280 ALA A CA 1
ATOM 2194 C C . ALA A 1 280 ? -22.901 -9.177 17.095 1.00 94.62 280 ALA A C 1
ATOM 2196 O O . ALA A 1 280 ? -21.967 -9.237 16.300 1.00 94.62 280 ALA A O 1
ATOM 2197 N N . GLU A 1 281 ? -23.787 -10.154 17.252 1.00 93.31 281 GLU A N 1
ATOM 2198 C CA . GLU A 1 281 ? -23.783 -11.362 16.432 1.00 93.31 281 GLU A CA 1
ATOM 2199 C C . GLU A 1 281 ? -24.185 -11.051 14.989 1.00 93.31 281 GLU A C 1
ATOM 2201 O O . GLU A 1 281 ? -25.122 -10.287 14.719 1.00 93.31 281 GLU A O 1
ATOM 2206 N N . ILE A 1 282 ? -23.490 -11.684 14.051 1.00 90.50 282 ILE A N 1
ATOM 2207 C CA . ILE A 1 282 ? -23.784 -11.635 12.623 1.00 90.50 282 ILE A CA 1
ATOM 2208 C C . ILE A 1 282 ? -23.746 -13.052 12.042 1.00 90.50 282 ILE A C 1
ATOM 2210 O O . ILE A 1 282 ? -23.193 -13.967 12.647 1.00 90.50 282 ILE A O 1
ATOM 2214 N N . PRO A 1 283 ? -24.308 -13.287 10.844 1.00 88.94 283 PRO A N 1
ATOM 2215 C CA . PRO A 1 283 ? -24.127 -14.572 10.187 1.00 88.94 283 PRO A CA 1
ATOM 2216 C C . PRO A 1 283 ? -22.637 -14.916 10.065 1.00 88.94 283 PRO A C 1
ATOM 2218 O O . PRO A 1 283 ? -21.874 -14.162 9.452 1.00 88.94 283 PRO A O 1
ATOM 2221 N N . TYR A 1 284 ? -22.271 -16.065 10.640 1.00 91.06 284 TYR A N 1
ATOM 2222 C CA . TYR A 1 284 ? -20.927 -16.646 10.632 1.00 91.06 284 TYR A CA 1
ATOM 2223 C C . TYR A 1 284 ? -19.847 -15.857 11.385 1.00 91.06 284 TYR A C 1
ATOM 2225 O O . TYR A 1 284 ? -18.667 -16.009 11.070 1.00 91.06 284 TYR A O 1
ATOM 2233 N N . GLY A 1 285 ? -20.221 -15.034 12.370 1.00 93.19 285 GLY A N 1
ATOM 2234 C CA . GLY A 1 285 ? -19.254 -14.375 13.245 1.00 93.19 285 GLY A CA 1
ATOM 2235 C C . GLY A 1 285 ? -19.857 -13.262 14.097 1.00 93.19 285 GLY A C 1
ATOM 2236 O O . GLY A 1 285 ? -21.053 -13.257 14.364 1.00 93.19 285 GLY A O 1
ATOM 2237 N N . HIS A 1 286 ? -19.038 -12.294 14.498 1.00 95.38 286 HIS A N 1
ATOM 2238 C CA . HIS A 1 286 ? -19.455 -11.201 15.377 1.00 95.38 286 HIS A CA 1
ATOM 2239 C C . HIS A 1 286 ? -18.750 -9.890 15.018 1.00 95.38 286 HIS A C 1
ATOM 2241 O O . HIS A 1 286 ? -17.758 -9.854 14.285 1.00 95.38 286 HIS A O 1
ATOM 2247 N N . ILE A 1 287 ? -19.288 -8.796 15.543 1.00 97.25 287 ILE A N 1
ATOM 2248 C CA . ILE A 1 287 ? -18.731 -7.450 15.457 1.00 97.25 287 ILE A CA 1
ATOM 2249 C C . ILE A 1 287 ? -18.413 -6.978 16.866 1.00 97.25 287 ILE A C 1
ATOM 2251 O O . ILE A 1 287 ? -19.260 -7.102 17.747 1.00 97.25 287 ILE A O 1
ATOM 2255 N N . LEU A 1 288 ? -17.242 -6.376 17.048 1.00 98.12 288 LEU A N 1
ATOM 2256 C CA . LEU A 1 288 ? -16.815 -5.759 18.297 1.00 98.12 288 LEU A CA 1
ATOM 2257 C C . LEU A 1 288 ? -16.419 -4.299 18.052 1.00 98.12 288 LEU A C 1
ATOM 2259 O O . LEU A 1 288 ? -15.595 -4.007 17.186 1.00 98.12 288 LEU A O 1
ATOM 2263 N N . LEU A 1 289 ? -16.955 -3.388 18.862 1.00 98.38 289 LEU A N 1
ATOM 2264 C CA . LEU A 1 289 ? -16.411 -2.044 19.043 1.00 98.38 289 LEU A CA 1
ATOM 2265 C C . LEU A 1 289 ? -15.853 -1.953 20.460 1.00 98.38 289 LEU A C 1
ATOM 2267 O O . LEU A 1 289 ? -16.563 -2.256 21.413 1.00 98.38 289 LEU A O 1
ATOM 2271 N N . SER A 1 290 ? -14.593 -1.550 20.610 1.00 98.06 290 SER A N 1
ATOM 2272 C CA . SER A 1 290 ? -13.940 -1.416 21.916 1.00 98.06 290 SER A CA 1
ATOM 2273 C C . SER A 1 290 ? -13.108 -0.140 22.021 1.00 98.06 290 SER A C 1
ATOM 2275 O O . SER A 1 290 ? -12.556 0.333 21.023 1.00 98.06 290 SER A O 1
ATOM 2277 N N . ARG A 1 291 ? -12.954 0.367 23.247 1.00 97.19 291 ARG A N 1
ATOM 2278 C CA . ARG A 1 291 ? -12.022 1.442 23.610 1.00 97.19 291 ARG A CA 1
ATOM 2279 C C . ARG A 1 291 ? -10.990 0.935 24.614 1.00 97.19 291 ARG A C 1
ATOM 2281 O O . ARG A 1 291 ? -11.339 0.188 25.521 1.00 97.19 291 ARG A O 1
ATOM 2288 N N . GLU A 1 292 ? -9.752 1.383 24.462 1.00 97.00 292 GLU A N 1
ATOM 2289 C CA . GLU A 1 292 ? -8.650 1.105 25.383 1.00 97.00 292 GLU A CA 1
ATOM 2290 C C . GLU A 1 292 ? -7.874 2.398 25.647 1.00 97.00 292 GLU A C 1
ATOM 2292 O O . GLU A 1 292 ? -7.372 3.017 24.710 1.00 97.00 292 GLU A O 1
ATOM 2297 N N . ASP A 1 293 ? -7.797 2.831 26.904 1.00 96.19 293 ASP A N 1
ATOM 2298 C CA . ASP A 1 293 ? -7.036 4.027 27.274 1.00 96.19 293 ASP A CA 1
ATOM 2299 C C . ASP A 1 293 ? -5.535 3.712 27.358 1.00 96.19 293 ASP A C 1
ATOM 2301 O O . ASP A 1 293 ? -5.128 2.635 27.799 1.00 96.19 293 ASP A O 1
ATOM 2305 N N . PHE A 1 294 ? -4.688 4.660 26.953 1.00 93.38 294 PHE A N 1
ATOM 2306 C CA . PHE A 1 294 ? -3.241 4.458 26.979 1.00 93.38 294 PHE A CA 1
ATOM 2307 C C . PHE A 1 294 ? -2.701 4.412 28.411 1.00 93.38 294 PHE A C 1
ATOM 2309 O O . PHE A 1 294 ? -2.888 5.340 29.199 1.00 93.38 294 PHE A O 1
ATOM 2316 N N . VAL A 1 295 ? -1.943 3.363 28.731 1.00 89.94 295 VAL A N 1
ATOM 2317 C CA . VAL A 1 295 ? -1.251 3.234 30.019 1.00 89.94 295 VAL A CA 1
ATOM 2318 C C . VAL A 1 295 ? 0.149 3.839 29.911 1.00 89.94 295 VAL A C 1
ATOM 2320 O O . VAL A 1 295 ? 0.957 3.410 29.093 1.00 89.94 295 VAL A O 1
ATOM 2323 N N . GLY A 1 296 ? 0.451 4.842 30.743 1.00 79.81 296 GLY A N 1
ATOM 2324 C CA . GLY A 1 296 ? 1.797 5.432 30.842 1.00 79.81 296 GLY A CA 1
ATOM 2325 C C . GLY A 1 296 ? 2.238 6.296 29.651 1.00 79.81 296 GLY A C 1
ATOM 2326 O O . GLY A 1 296 ? 3.420 6.608 29.542 1.00 79.81 296 GLY A O 1
ATOM 2327 N N . GLY A 1 297 ? 1.307 6.674 28.770 1.00 79.88 297 GLY A N 1
ATOM 2328 C CA . GLY A 1 297 ? 1.569 7.471 27.572 1.00 79.88 297 GLY A CA 1
ATOM 2329 C C . GLY A 1 297 ? 0.946 8.868 27.618 1.00 79.88 297 GLY A C 1
ATOM 2330 O O . GLY A 1 297 ? 1.069 9.611 28.591 1.00 79.88 297 GLY A O 1
ATOM 2331 N N . ILE A 1 298 ? 0.273 9.230 26.528 1.00 84.88 298 ILE A N 1
ATOM 2332 C CA . ILE A 1 298 ? -0.388 10.525 26.342 1.00 84.88 298 ILE A CA 1
ATOM 2333 C C . ILE A 1 298 ? -1.565 10.620 27.314 1.00 84.88 298 ILE A C 1
ATOM 2335 O O . ILE A 1 298 ? -2.473 9.787 27.290 1.00 84.88 298 ILE A O 1
ATOM 2339 N N . LYS A 1 299 ? -1.566 11.645 28.170 1.00 89.38 299 LYS A N 1
ATOM 2340 C CA . LYS A 1 299 ? -2.641 11.862 29.142 1.00 89.38 299 LYS A CA 1
ATOM 2341 C C . LYS A 1 299 ? -3.978 12.042 28.416 1.00 89.38 299 LYS A C 1
ATOM 2343 O O . LYS A 1 299 ? -4.141 12.989 27.657 1.00 89.38 299 LYS A O 1
ATOM 2348 N N . GLY A 1 300 ? -4.929 11.149 28.690 1.00 90.69 300 GLY A N 1
ATOM 2349 C CA . GLY A 1 300 ? -6.248 11.156 28.050 1.00 90.69 300 GLY A CA 1
ATOM 2350 C C . GLY A 1 300 ? -6.268 10.602 26.622 1.00 90.69 300 GLY A C 1
ATOM 2351 O O . GLY A 1 300 ? -7.319 10.652 25.991 1.00 90.69 300 GLY A O 1
ATOM 2352 N N . GLY A 1 301 ? -5.144 10.082 26.117 1.00 94.62 301 GLY A N 1
ATOM 2353 C CA . GLY A 1 301 ? -5.092 9.371 24.843 1.00 94.62 301 GLY A CA 1
ATOM 2354 C C . GLY A 1 301 ? -5.658 7.955 24.954 1.00 94.62 301 GLY A C 1
ATOM 2355 O O . GLY A 1 301 ? -5.611 7.330 26.017 1.00 94.62 301 GLY A O 1
ATOM 2356 N N . TYR A 1 302 ? -6.207 7.456 23.852 1.00 96.88 302 TYR A N 1
ATOM 2357 C CA . TYR A 1 302 ? -6.863 6.151 23.794 1.00 96.88 302 TYR A CA 1
ATOM 2358 C C . TYR A 1 302 ? -6.892 5.594 22.370 1.00 96.88 302 TYR A C 1
ATOM 2360 O O . TYR A 1 302 ? -6.781 6.328 21.388 1.00 96.88 302 TYR A O 1
ATOM 2368 N N . SER A 1 303 ? -7.102 4.288 22.248 1.00 97.25 303 SER A N 1
ATOM 2369 C CA . SER A 1 303 ? -7.447 3.635 20.990 1.00 97.25 303 SER A CA 1
ATOM 2370 C C . SER A 1 303 ? -8.928 3.290 20.938 1.00 97.25 303 SER A C 1
ATOM 2372 O O . SER A 1 303 ? -9.527 2.876 21.932 1.00 97.25 303 SER A O 1
ATOM 2374 N N . ARG A 1 304 ? -9.502 3.364 19.737 1.00 98.25 304 ARG A N 1
ATOM 2375 C CA . ARG A 1 304 ? -10.767 2.706 19.396 1.00 98.25 304 ARG A CA 1
ATOM 2376 C C . ARG A 1 304 ? -10.525 1.659 18.330 1.00 98.25 304 ARG A C 1
ATOM 2378 O O . ARG A 1 304 ? -9.752 1.876 17.401 1.00 98.25 304 ARG A O 1
ATOM 2385 N N . ARG A 1 305 ? -11.203 0.527 18.460 1.00 98.50 305 ARG A N 1
ATOM 2386 C CA . ARG A 1 305 ? -11.140 -0.574 17.502 1.00 98.50 305 ARG A CA 1
ATOM 2387 C C . ARG A 1 305 ? -12.552 -0.982 17.129 1.00 98.50 305 ARG A C 1
ATOM 2389 O O . ARG A 1 305 ? -13.345 -1.283 18.013 1.00 98.50 305 ARG A O 1
ATOM 2396 N N . PHE A 1 306 ? -12.825 -1.008 15.833 1.00 98.56 306 PHE A N 1
ATOM 2397 C CA . PHE A 1 306 ? -13.998 -1.645 15.255 1.00 98.56 306 PHE A CA 1
ATOM 2398 C C . PHE A 1 306 ? -13.529 -2.868 14.477 1.00 98.56 306 PHE A C 1
ATOM 2400 O O . PHE A 1 306 ? -12.684 -2.742 13.592 1.00 98.56 306 PHE A O 1
ATOM 2407 N N . GLU A 1 307 ? -14.035 -4.039 14.833 1.00 98.50 307 GLU A N 1
ATOM 2408 C CA . GLU A 1 307 ? -13.584 -5.328 14.326 1.00 98.50 307 GLU A CA 1
ATOM 2409 C C . GLU A 1 307 ? -14.779 -6.159 13.864 1.00 98.50 307 GLU A C 1
ATOM 2411 O O . GLU A 1 307 ? -15.756 -6.310 14.593 1.00 98.50 307 GLU A O 1
ATOM 2416 N N . ILE A 1 308 ? -14.689 -6.704 12.653 1.00 97.75 308 ILE A N 1
ATOM 2417 C CA . ILE A 1 308 ? -15.643 -7.668 12.108 1.00 97.75 308 ILE A CA 1
ATOM 2418 C C . ILE A 1 308 ? -14.905 -8.994 11.973 1.00 97.75 308 ILE A C 1
ATOM 2420 O O . ILE A 1 308 ? -13.915 -9.075 11.241 1.00 97.75 308 ILE A O 1
ATOM 2424 N N . ARG A 1 309 ? -15.399 -10.033 12.646 1.00 96.19 309 ARG A N 1
ATOM 2425 C CA . ARG A 1 309 ? -14.880 -11.395 12.519 1.00 96.19 309 ARG A CA 1
ATOM 2426 C C . ARG A 1 309 ? -15.860 -12.288 11.781 1.00 96.19 309 ARG A C 1
ATOM 2428 O O . ARG A 1 309 ? -17.064 -12.218 12.018 1.00 96.19 309 ARG A O 1
ATOM 2435 N N . ARG A 1 310 ? -15.328 -13.133 10.901 1.00 92.69 310 ARG A N 1
ATOM 2436 C CA . ARG A 1 310 ? -16.013 -14.247 10.236 1.00 92.69 310 ARG A CA 1
ATOM 2437 C C . ARG A 1 310 ? -15.066 -15.427 10.093 1.00 92.69 310 ARG A C 1
ATOM 2439 O O . ARG A 1 310 ? -13.857 -15.248 10.140 1.00 92.69 310 ARG A O 1
ATOM 2446 N N . GLY A 1 311 ? -15.610 -16.610 9.844 1.00 79.81 311 GLY A N 1
ATOM 2447 C CA . GLY A 1 311 ? -14.803 -17.825 9.840 1.00 79.81 311 GLY A CA 1
ATOM 2448 C C . GLY A 1 311 ? -14.863 -18.470 11.211 1.00 79.81 311 GLY A C 1
ATOM 2449 O O . GLY A 1 311 ? -14.675 -17.797 12.223 1.00 79.81 311 GLY A O 1
ATOM 2450 N N . ALA A 1 312 ? -15.190 -19.760 11.252 1.00 55.69 312 ALA A N 1
ATOM 2451 C CA . ALA A 1 312 ? -15.286 -20.500 12.499 1.00 55.69 312 ALA A CA 1
ATOM 2452 C C . ALA A 1 312 ? -13.996 -20.346 13.321 1.00 55.69 312 ALA A C 1
ATOM 2454 O O . ALA A 1 312 ? -12.913 -20.725 12.875 1.00 55.69 312 ALA A O 1
ATOM 2455 N N . LEU A 1 313 ? -14.135 -19.863 14.558 1.00 49.03 313 LEU A N 1
ATOM 2456 C CA . LEU A 1 313 ? -13.276 -20.322 15.639 1.00 49.03 313 LEU A CA 1
ATOM 2457 C C . LEU A 1 313 ? -13.501 -21.837 15.708 1.00 49.03 313 LEU A C 1
ATOM 2459 O O . LEU A 1 313 ? -14.487 -22.284 16.288 1.00 49.03 313 LEU A O 1
ATOM 2463 N N . GLN A 1 314 ? -12.635 -22.636 15.081 1.00 35.91 314 GLN A N 1
ATOM 2464 C CA . GLN A 1 314 ? -12.438 -23.992 15.576 1.00 35.91 314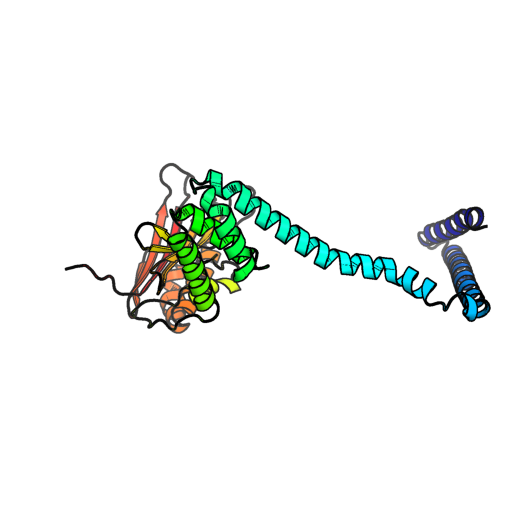 GLN A CA 1
ATOM 2465 C C . GLN A 1 314 ? -11.813 -23.822 16.957 1.00 35.91 314 GLN A C 1
ATOM 2467 O O . GLN A 1 314 ? -10.599 -23.731 17.107 1.00 35.91 314 GLN A O 1
ATOM 2472 N N . THR A 1 315 ? -12.661 -23.702 17.975 1.00 31.80 315 THR A N 1
ATOM 2473 C CA . THR A 1 315 ? -12.290 -24.156 19.304 1.00 31.80 315 THR A CA 1
ATOM 2474 C C . THR A 1 315 ? -11.955 -25.629 19.136 1.00 31.80 315 THR A C 1
ATOM 2476 O O . THR A 1 315 ? -12.835 -26.440 18.861 1.00 31.80 315 THR A O 1
ATOM 2479 N N . SER A 1 316 ? -10.664 -25.935 19.159 1.00 29.06 316 SER A N 1
ATOM 2480 C CA . SER A 1 316 ? -10.157 -27.290 19.296 1.00 29.06 316 SER A CA 1
ATOM 2481 C C . SER A 1 316 ? -10.774 -27.903 20.553 1.00 29.06 316 SER A C 1
ATOM 2483 O O . SER A 1 316 ? -10.474 -27.433 21.654 1.00 29.06 316 SER A O 1
ATOM 2485 N N . ASP A 1 317 ? -11.656 -28.883 20.356 1.00 32.66 317 ASP A N 1
ATOM 2486 C CA . ASP A 1 317 ? -12.030 -29.870 21.374 1.00 32.66 317 ASP A CA 1
ATOM 2487 C C . ASP A 1 317 ? -10.824 -30.759 21.728 1.00 32.66 317 ASP A C 1
ATOM 2489 O O . ASP A 1 317 ? -10.032 -31.085 20.807 1.00 32.66 317 ASP A O 1
#

Organism: NCBI:txid1439726

Secondary structure (DSSP, 8-state):
-HHHHHHHHHHHHHHHHHHTTSGGGHHHHHHHHHHHHHHHHHHHHHHHHHHHHTHHHHS-HHHHHHHHHHHHHHHHHHHHHHHHHHHHHHHHHHHHGGGGT--GGGHHHHHHHIIIIITT-HHHHHHHHHHHHHH---SHHHHHHHHHHHHHHHHHHHSPPP--TTT-B-HHHHTTTTGGGT------EE-STT-EEEE---EEES-SSSS-EEEEEEEEE-SS-EEEEEEEEEES-GGGHHHHHHHHHHHHHHHHHHHT-HHHHHHHHHHHHT---EEEEETTEEEEEEEEEPSSSSTT-EEEEEEEEES------

Foldseek 3Di:
DCVVVVVVLVVLQVQLVVLVVDPVSPVSVVVSVVVNVVVVVVVVVVVVVVCVVCVVVCVDPVNVCVVCVVVCCVVVVVVVVLVVVQVVLLVVLLVCLVVLVADNVCSVVLSVCCCVPVNSVSVLSVVLSVLCSVVVDHDSVSSVVSSVVSVVVVVCLVPPDQDDQQAAGRVNLLQCLCVVVVAGWDDFDDDPPQKIKIKGPWDFDDDPPDDTKTKMWMFMDHPRHTFKIKIKTKCLDPVCVVVSLVSSLVRLLSSQCSRPRNVRSVVCSVVSVVLDWDKADDVQFIWTWDKAADDPHRVRIIMIMIMTGHYDPPPPD

Sequence (317 aa):
MELVALPFVTAIALMGMIASQKPEHAHVATLMGGISALIGLSYIGFSLWKTYQLWSETATLANAIELATPILLSLGFIPFLYAWRAYVAYSDMFATIPIFGIDKSLVPYARWLAISRIGVDLELLERWRKAIQAVQPRNKAELKHSLDGLLSLKKREATPPVVQPQDGWSPYLAMQFLADYGVETGHYHHSFDDEWFASSSMREIGSGINLSNNLAYYIEGTQHAATSLKVKLNVNNPDEAGTAEDIFIGHAMHLLERAMSLNAAERLKMRIATLETFEAEIPYGHILLSREDFVGGIKGGYSRRFEIRRGALQTSD